Protein AF-A0A662AMY9-F1 (afdb_monomer_lite)

Structure (mmCIF, N/CA/C/O backbone):
data_AF-A0A662AMY9-F1
#
_entry.id   AF-A0A662AMY9-F1
#
loop_
_atom_site.group_PDB
_atom_site.id
_atom_site.type_symbol
_atom_site.label_atom_id
_atom_site.label_alt_id
_atom_site.label_comp_id
_atom_site.label_asym_id
_atom_site.label_entity_id
_atom_site.label_seq_id
_atom_site.pdbx_PDB_ins_code
_atom_site.Cartn_x
_atom_site.Cartn_y
_atom_site.Cartn_z
_atom_site.occupancy
_atom_site.B_iso_or_equiv
_atom_site.auth_seq_id
_atom_site.auth_comp_id
_atom_site.auth_asym_id
_atom_site.auth_atom_id
_atom_site.pdbx_PDB_model_num
ATOM 1 N N . MET A 1 1 ? 8.610 -16.654 -35.341 1.00 41.56 1 MET A N 1
ATOM 2 C CA . MET A 1 1 ? 7.633 -16.384 -34.261 1.00 41.56 1 MET A CA 1
ATOM 3 C C . MET A 1 1 ? 7.633 -14.889 -34.003 1.00 41.56 1 MET A C 1
ATOM 5 O O . MET A 1 1 ? 8.711 -14.319 -33.895 1.00 41.56 1 MET A O 1
ATOM 9 N N . GLU A 1 2 ? 6.467 -14.249 -33.989 1.00 43.56 2 GLU A N 1
ATOM 10 C CA . GLU A 1 2 ? 6.367 -12.788 -33.919 1.00 43.56 2 GLU A CA 1
ATOM 11 C C . GLU A 1 2 ? 6.331 -12.305 -32.463 1.00 43.56 2 GLU A C 1
ATOM 13 O O . GLU A 1 2 ? 5.458 -12.681 -31.680 1.00 43.56 2 GLU A O 1
ATOM 18 N N . ASN A 1 3 ? 7.316 -11.492 -32.079 1.00 48.91 3 ASN A N 1
ATOM 19 C CA . ASN A 1 3 ? 7.523 -11.105 -30.687 1.00 48.91 3 ASN A CA 1
ATOM 20 C C . ASN A 1 3 ? 6.598 -9.931 -30.314 1.00 48.91 3 ASN A C 1
ATOM 22 O O . ASN A 1 3 ? 6.981 -8.763 -30.413 1.00 48.91 3 ASN A O 1
ATOM 26 N N . ASN A 1 4 ? 5.364 -10.247 -29.904 1.00 53.75 4 ASN A N 1
ATOM 27 C CA . ASN A 1 4 ? 4.324 -9.283 -29.524 1.00 53.75 4 ASN A CA 1
ATOM 28 C C . ASN A 1 4 ? 4.696 -8.507 -28.241 1.00 53.75 4 ASN A C 1
ATOM 30 O O . ASN A 1 4 ? 4.204 -8.777 -27.141 1.00 53.75 4 ASN A O 1
ATOM 34 N N . LYS A 1 5 ? 5.577 -7.510 -28.390 1.00 60.28 5 LYS A N 1
ATOM 35 C CA . LYS A 1 5 ? 5.912 -6.517 -27.363 1.00 60.28 5 LYS A CA 1
ATOM 36 C C . LYS A 1 5 ? 4.701 -5.615 -27.105 1.00 60.28 5 LYS A C 1
ATOM 38 O O . LYS A 1 5 ? 4.614 -4.509 -27.643 1.00 60.28 5 LYS A O 1
ATOM 43 N N . ARG A 1 6 ? 3.780 -6.080 -26.253 1.00 67.06 6 ARG A N 1
ATOM 44 C CA . ARG A 1 6 ? 2.639 -5.300 -25.744 1.00 67.06 6 ARG A CA 1
ATOM 45 C C . ARG A 1 6 ? 3.138 -3.968 -25.169 1.00 67.06 6 ARG A C 1
ATOM 47 O O . ARG A 1 6 ? 3.720 -3.933 -24.087 1.00 67.06 6 ARG A O 1
ATOM 54 N N . LYS A 1 7 ? 2.915 -2.864 -25.889 1.00 73.56 7 LYS A N 1
ATOM 55 C CA . LYS A 1 7 ? 3.310 -1.517 -25.449 1.00 73.56 7 LYS A CA 1
ATOM 56 C C . LYS A 1 7 ? 2.465 -1.113 -24.237 1.00 73.56 7 LYS A C 1
ATOM 58 O O . LYS A 1 7 ? 1.282 -0.814 -24.376 1.00 73.56 7 LYS A O 1
ATOM 63 N N . ILE A 1 8 ? 3.071 -1.118 -23.051 1.00 80.25 8 ILE A N 1
ATOM 64 C CA . ILE A 1 8 ? 2.406 -0.754 -21.794 1.00 80.25 8 ILE A CA 1
ATOM 65 C C . ILE A 1 8 ? 1.995 0.723 -21.851 1.00 80.25 8 ILE A C 1
ATOM 67 O O . ILE A 1 8 ? 2.841 1.606 -21.988 1.00 80.25 8 ILE A O 1
ATOM 71 N N . ASN A 1 9 ? 0.697 1.014 -21.722 1.00 89.19 9 ASN A N 1
ATOM 72 C CA . ASN A 1 9 ? 0.215 2.393 -21.706 1.00 89.19 9 ASN A CA 1
ATOM 73 C C . ASN A 1 9 ? 0.464 3.040 -20.330 1.00 89.19 9 ASN A C 1
ATOM 75 O O . ASN A 1 9 ? -0.360 2.959 -19.418 1.00 89.19 9 ASN A O 1
ATOM 79 N N . ILE A 1 10 ? 1.611 3.711 -20.201 1.00 89.56 10 ILE A N 1
ATOM 80 C CA . ILE A 1 10 ? 2.056 4.390 -18.974 1.00 89.56 10 ILE A CA 1
ATOM 81 C C . ILE A 1 10 ? 1.030 5.435 -18.490 1.00 89.56 10 ILE A C 1
ATOM 83 O O . ILE A 1 10 ? 0.887 5.638 -17.286 1.00 89.56 10 ILE A O 1
ATOM 87 N N . GLN A 1 11 ? 0.275 6.082 -19.389 1.00 91.00 11 GLN A N 1
ATOM 88 C CA . GLN A 1 11 ? -0.735 7.072 -18.990 1.00 91.00 11 GLN A CA 1
ATOM 89 C C . GLN A 1 11 ? -1.920 6.433 -18.253 1.00 91.00 11 GLN A C 1
ATOM 91 O O . GLN A 1 11 ? -2.441 7.026 -17.310 1.00 91.00 11 GLN A O 1
ATOM 96 N N . VAL A 1 12 ? -2.321 5.216 -18.641 1.00 93.00 12 VAL A N 1
ATOM 97 C CA . VAL A 1 12 ? -3.383 4.463 -17.952 1.00 93.00 12 VAL A CA 1
ATOM 98 C C . VAL A 1 12 ? -2.923 4.077 -16.548 1.00 93.00 12 VAL A C 1
ATOM 100 O O . VAL A 1 12 ? -3.623 4.374 -15.584 1.00 93.00 12 VAL A O 1
ATOM 103 N N . TRP A 1 13 ? -1.711 3.533 -16.403 1.00 93.31 13 TRP A N 1
ATOM 104 C CA . TRP A 1 13 ? -1.152 3.200 -15.086 1.00 93.31 13 TRP A CA 1
ATOM 105 C C . TRP A 1 13 ? -0.972 4.425 -14.181 1.00 93.31 13 TRP A C 1
ATOM 107 O O . TRP A 1 13 ? -1.275 4.345 -12.993 1.00 93.31 13 TRP A O 1
ATOM 117 N N . LYS A 1 14 ? -0.582 5.587 -14.729 1.00 93.31 14 LYS A N 1
ATOM 118 C CA . LYS A 1 14 ? -0.554 6.856 -13.977 1.00 93.31 14 LYS A CA 1
ATOM 119 C C . LYS A 1 14 ? -1.940 7.268 -13.465 1.00 93.31 14 LYS A C 1
ATOM 121 O O . LYS A 1 14 ? -2.048 7.703 -12.322 1.00 93.31 14 LYS A O 1
ATOM 126 N N . LYS A 1 15 ? -2.997 7.113 -14.273 1.00 95.75 15 LYS A N 1
ATOM 127 C CA . LYS A 1 15 ? -4.381 7.382 -13.837 1.00 95.75 15 LYS A CA 1
ATOM 128 C C . LYS A 1 15 ? -4.845 6.391 -12.764 1.00 95.75 15 LYS A C 1
ATOM 130 O O . LYS A 1 15 ? -5.434 6.825 -11.781 1.00 95.75 15 LYS A O 1
ATOM 135 N N . ILE A 1 16 ? -4.529 5.100 -12.909 1.00 95.38 16 ILE A N 1
ATOM 136 C CA . ILE A 1 16 ? -4.826 4.065 -11.902 1.00 95.38 16 ILE A CA 1
ATOM 137 C C . ILE A 1 16 ? -4.149 4.402 -10.567 1.00 95.38 16 ILE A C 1
ATOM 139 O O . ILE A 1 16 ? -4.826 4.433 -9.544 1.00 95.38 16 ILE A O 1
ATOM 143 N N . ALA A 1 17 ? -2.852 4.730 -10.576 1.00 95.25 17 ALA A N 1
ATOM 144 C CA . ALA A 1 17 ? -2.113 5.113 -9.371 1.00 95.25 17 ALA A CA 1
ATOM 145 C C . ALA A 1 17 ? -2.706 6.357 -8.683 1.00 95.25 17 ALA A C 1
ATOM 147 O O . ALA A 1 17 ? -2.840 6.375 -7.462 1.00 95.25 17 ALA A O 1
ATOM 148 N N . LEU A 1 18 ? -3.105 7.376 -9.455 1.00 96.19 18 LEU A N 1
ATOM 149 C CA . LEU A 1 18 ? -3.715 8.600 -8.925 1.00 96.19 18 LEU A CA 1
ATOM 150 C C . LEU A 1 18 ? -5.082 8.323 -8.279 1.00 96.19 18 LEU A C 1
ATOM 152 O O . LEU A 1 18 ? -5.335 8.785 -7.168 1.00 96.19 18 LEU A O 1
ATOM 156 N N . VAL A 1 19 ? -5.946 7.544 -8.938 1.00 97.12 19 VAL A N 1
ATOM 157 C CA . VAL A 1 19 ? -7.276 7.191 -8.409 1.00 97.12 19 VAL A CA 1
ATOM 158 C C . VAL A 1 19 ? -7.160 6.293 -7.174 1.00 97.12 19 VAL A C 1
ATOM 160 O O . VAL A 1 19 ? -7.782 6.589 -6.157 1.00 97.12 19 VAL A O 1
ATOM 163 N N . ALA A 1 20 ? -6.330 5.246 -7.223 1.00 96.38 20 ALA A N 1
ATOM 164 C CA . ALA A 1 20 ? -6.117 4.340 -6.093 1.00 96.38 20 ALA A CA 1
ATOM 165 C C . ALA A 1 20 ? -5.470 5.051 -4.892 1.00 96.38 20 ALA A C 1
ATOM 167 O O . ALA A 1 20 ? -5.897 4.844 -3.756 1.00 96.38 20 ALA A O 1
ATOM 168 N N . GLY A 1 21 ? -4.495 5.935 -5.130 1.00 96.25 21 GLY A N 1
ATOM 169 C CA . GLY A 1 21 ? -3.866 6.747 -4.087 1.00 96.25 21 GLY A CA 1
ATOM 170 C C . GLY A 1 21 ? -4.844 7.728 -3.439 1.00 96.25 21 GLY A C 1
ATOM 171 O O . GLY A 1 21 ? -4.928 7.779 -2.216 1.00 96.25 21 GLY A O 1
ATOM 172 N N . SER A 1 22 ? -5.639 8.441 -4.246 1.00 97.25 22 SER A N 1
ATOM 173 C CA . SER A 1 22 ? -6.681 9.355 -3.755 1.00 97.25 22 SER A CA 1
ATOM 174 C C . SER A 1 22 ? -7.736 8.623 -2.917 1.00 97.25 22 SER A C 1
ATOM 176 O O . SER A 1 22 ? -8.019 9.025 -1.790 1.00 97.25 22 SER A O 1
ATOM 178 N N . PHE A 1 23 ? -8.247 7.487 -3.408 1.00 97.12 23 PHE A N 1
ATOM 179 C CA . PHE A 1 23 ? -9.182 6.640 -2.664 1.00 97.12 23 PHE A CA 1
ATOM 180 C C . PHE A 1 23 ? -8.589 6.161 -1.329 1.00 97.12 23 PHE A C 1
ATOM 182 O O . PHE A 1 23 ? -9.214 6.328 -0.283 1.00 97.12 23 PHE A O 1
ATOM 189 N N . SER A 1 24 ? -7.361 5.633 -1.343 1.00 96.88 24 SER A N 1
ATOM 190 C CA . SER A 1 24 ? -6.677 5.150 -0.131 1.00 96.88 24 SER A CA 1
ATOM 191 C C . SER A 1 24 ? -6.482 6.262 0.902 1.00 96.88 24 SER A C 1
ATOM 193 O O . SER A 1 24 ? -6.671 6.035 2.095 1.00 96.88 24 SER A O 1
ATOM 195 N N . LEU A 1 25 ? -6.148 7.475 0.448 1.00 96.88 25 LEU A N 1
ATOM 196 C CA . LEU A 1 25 ? -5.987 8.658 1.293 1.00 96.88 25 LEU A CA 1
ATOM 197 C C . LEU A 1 25 ? -7.322 9.087 1.920 1.00 96.88 25 LEU A C 1
ATOM 199 O O . LEU A 1 25 ? -7.365 9.353 3.119 1.00 96.88 25 LEU A O 1
ATOM 203 N N . ILE A 1 26 ? -8.417 9.090 1.151 1.00 97.25 26 ILE A N 1
ATOM 204 C CA . ILE A 1 26 ? -9.764 9.405 1.657 1.00 97.25 26 ILE A CA 1
ATOM 205 C C . ILE A 1 26 ? -10.204 8.386 2.718 1.00 97.25 26 ILE A C 1
ATOM 207 O O . ILE A 1 26 ? -10.639 8.786 3.797 1.00 97.25 26 ILE A O 1
ATOM 211 N N . ILE A 1 27 ? -10.045 7.081 2.463 1.00 96.00 27 ILE A N 1
ATOM 212 C CA . ILE A 1 27 ? -10.381 6.040 3.449 1.00 96.00 27 ILE A CA 1
ATOM 213 C C . ILE A 1 27 ? -9.499 6.167 4.703 1.00 96.00 27 ILE A C 1
ATOM 215 O O . ILE A 1 27 ? -10.013 6.075 5.816 1.00 96.00 27 ILE A O 1
ATOM 219 N N . CYS A 1 28 ? -8.203 6.454 4.551 1.00 95.44 28 CYS A N 1
ATOM 220 C CA . CYS A 1 28 ? -7.295 6.693 5.676 1.00 95.44 28 CYS A CA 1
ATOM 221 C C . CYS A 1 28 ? -7.750 7.883 6.545 1.00 95.44 28 CYS A C 1
ATOM 223 O O . CYS A 1 28 ? -7.870 7.745 7.763 1.00 95.44 28 CYS A O 1
ATOM 225 N N . LEU A 1 29 ? -8.101 9.022 5.931 1.00 95.94 29 LEU A N 1
ATOM 226 C CA . LEU A 1 29 ? -8.648 10.182 6.646 1.00 95.94 29 LEU A CA 1
ATOM 227 C C . LEU A 1 29 ? -9.962 9.859 7.373 1.00 95.94 29 LEU A C 1
ATOM 229 O O . LEU A 1 29 ? -10.149 10.309 8.502 1.00 95.94 29 LEU A O 1
ATOM 233 N N . LEU A 1 30 ? -10.849 9.059 6.772 1.00 94.00 30 LEU A N 1
ATOM 234 C CA . LEU A 1 30 ? -12.102 8.633 7.409 1.00 94.00 30 LEU A CA 1
ATOM 235 C C . LEU A 1 30 ? -11.863 7.716 8.620 1.00 94.00 30 LEU A C 1
ATOM 237 O O . LEU A 1 30 ? -12.540 7.873 9.635 1.00 94.00 30 LEU A O 1
ATOM 241 N N . ILE A 1 31 ? -10.882 6.807 8.561 1.00 93.44 31 ILE A N 1
ATOM 242 C CA . ILE A 1 31 ? -10.493 5.964 9.708 1.00 93.44 31 ILE A CA 1
ATOM 243 C C . ILE A 1 31 ? -9.910 6.827 10.835 1.00 93.44 31 ILE A C 1
ATOM 245 O O . ILE A 1 31 ? -10.291 6.658 11.992 1.00 93.44 31 ILE A O 1
ATOM 249 N N . ILE A 1 32 ? -9.033 7.782 10.507 1.00 92.56 32 ILE A N 1
ATOM 250 C CA . ILE A 1 32 ? -8.439 8.709 11.484 1.00 92.56 32 ILE A CA 1
ATOM 251 C C . ILE A 1 32 ? -9.525 9.582 12.134 1.00 92.56 32 ILE A C 1
ATOM 253 O O . ILE A 1 32 ? -9.536 9.736 13.355 1.00 92.56 32 ILE A O 1
ATOM 257 N N . ALA A 1 33 ? -10.474 10.103 11.351 1.00 91.56 33 ALA A N 1
ATOM 258 C CA . ALA A 1 33 ? -11.604 10.873 11.867 1.00 91.56 33 ALA A CA 1
ATOM 259 C C . ALA A 1 33 ? -12.502 10.035 12.797 1.00 91.56 33 ALA A C 1
ATOM 261 O O . ALA A 1 33 ? -12.853 10.503 13.878 1.00 91.56 33 ALA A O 1
ATOM 262 N N . ASN A 1 34 ? -12.806 8.784 12.425 1.00 89.75 34 ASN A N 1
ATOM 263 C CA . ASN A 1 34 ? -13.572 7.840 13.248 1.00 89.75 34 ASN A CA 1
ATOM 264 C C . ASN A 1 34 ? -12.842 7.522 14.567 1.00 89.75 34 ASN A C 1
ATOM 266 O O . ASN A 1 34 ? -13.444 7.606 15.631 1.00 89.75 34 ASN A O 1
ATOM 270 N N . TYR A 1 35 ? -11.528 7.274 14.534 1.00 87.00 35 TYR A N 1
ATOM 271 C CA . TYR A 1 35 ? -10.721 7.069 15.745 1.00 87.00 35 TYR A CA 1
ATOM 272 C C . TYR A 1 35 ? -10.714 8.302 16.669 1.00 87.00 35 TYR A C 1
ATOM 274 O O . TYR A 1 35 ? -10.901 8.172 17.879 1.00 87.00 35 TYR A O 1
ATOM 282 N N . ILE A 1 36 ? -10.556 9.509 16.111 1.00 87.31 36 ILE A N 1
ATOM 283 C CA . ILE A 1 36 ? -10.617 10.768 16.876 1.00 87.31 36 ILE A CA 1
ATOM 284 C C . ILE A 1 36 ? -12.017 10.992 17.464 1.00 87.31 36 ILE A C 1
ATOM 286 O O . ILE A 1 36 ? -12.127 11.497 18.581 1.00 87.31 36 ILE A O 1
ATOM 290 N N . GLN A 1 37 ? -13.077 10.616 16.744 1.00 84.62 37 GLN A N 1
ATOM 291 C CA . GLN A 1 37 ? -14.451 10.674 17.237 1.00 84.62 37 GLN A CA 1
ATOM 292 C C . GLN A 1 37 ? -14.664 9.675 18.380 1.00 84.62 37 GLN A C 1
ATOM 294 O O . GLN A 1 37 ? -15.043 10.089 19.470 1.00 84.62 37 GLN A O 1
ATOM 299 N N . LEU A 1 38 ? -14.325 8.398 18.184 1.00 79.19 38 LEU A N 1
ATOM 300 C CA . LEU A 1 38 ? -14.445 7.329 19.183 1.00 79.19 38 LEU A CA 1
ATOM 301 C C . LEU A 1 38 ? -13.685 7.644 20.486 1.00 79.19 38 LEU A C 1
ATOM 303 O O . LEU A 1 38 ? -14.179 7.349 21.568 1.00 79.19 38 LEU A O 1
ATOM 307 N N . LYS A 1 39 ? -12.518 8.297 20.396 1.00 77.88 39 LYS A N 1
ATOM 308 C CA . LYS A 1 39 ? -11.713 8.728 21.558 1.00 77.88 39 LYS A CA 1
ATOM 309 C C . LYS A 1 39 ? -12.208 10.029 22.224 1.00 77.88 39 LYS A C 1
ATOM 311 O O . LYS A 1 39 ? -11.627 10.461 23.216 1.00 77.88 39 LYS A O 1
ATOM 316 N N . ARG A 1 40 ? -13.243 10.686 21.685 1.00 77.94 40 ARG A N 1
ATOM 317 C CA . ARG A 1 40 ? -13.822 11.944 22.211 1.00 77.94 40 ARG A CA 1
ATOM 318 C C . ARG A 1 40 ? -15.272 11.798 22.657 1.00 77.94 40 ARG A C 1
ATOM 320 O O . ARG A 1 40 ? -15.633 12.303 23.714 1.00 77.94 40 ARG A O 1
ATOM 327 N N . THR A 1 41 ? -16.098 11.140 21.853 1.00 67.25 41 THR A N 1
ATOM 328 C CA . THR A 1 41 ? -17.456 10.732 22.214 1.00 67.25 41 THR A CA 1
ATOM 329 C C . THR A 1 41 ? -17.395 9.286 22.676 1.00 67.25 41 THR A C 1
ATOM 331 O O . THR A 1 41 ? -17.601 8.375 21.873 1.00 67.25 41 THR A O 1
ATOM 334 N N . ASP A 1 42 ? -17.056 9.097 23.951 1.00 65.38 42 ASP A N 1
ATOM 335 C CA . ASP A 1 42 ? -17.016 7.780 24.584 1.00 65.38 42 ASP A CA 1
ATOM 336 C C . ASP A 1 42 ? -18.393 7.100 24.419 1.00 65.38 42 ASP A C 1
ATOM 338 O O . ASP A 1 42 ? -19.396 7.648 24.896 1.00 65.38 42 ASP A O 1
ATOM 342 N N . PRO A 1 43 ? -18.497 5.971 23.685 1.00 64.31 43 PRO A N 1
ATOM 343 C CA . PRO A 1 43 ? -19.785 5.347 23.387 1.00 64.31 43 PRO A CA 1
ATOM 344 C C . PRO A 1 43 ? -20.450 4.791 24.649 1.00 64.31 43 PRO A C 1
ATOM 346 O O . PRO A 1 43 ? -21.674 4.678 24.693 1.00 64.31 43 PRO A O 1
ATOM 349 N N . VAL A 1 44 ? -19.660 4.499 25.686 1.00 61.53 44 VAL A N 1
ATOM 350 C CA . VAL A 1 44 ? -20.144 4.296 27.049 1.00 61.53 44 VAL A CA 1
ATOM 351 C C . VAL A 1 44 ? -19.942 5.622 27.775 1.00 61.53 44 VAL A C 1
ATOM 353 O O . VAL A 1 44 ? -18.930 5.843 28.429 1.00 61.53 44 VAL A O 1
ATOM 356 N N . ASN A 1 45 ? -20.899 6.544 27.661 1.00 63.94 45 ASN A N 1
ATOM 357 C CA . ASN A 1 45 ? -20.821 7.816 28.380 1.00 63.94 45 ASN A CA 1
ATOM 358 C C . ASN A 1 45 ? -21.111 7.574 29.874 1.00 63.94 45 ASN A C 1
ATOM 360 O O . ASN A 1 45 ? -22.234 7.751 30.351 1.00 63.94 45 ASN A O 1
ATOM 364 N N . ILE A 1 46 ? -20.090 7.105 30.603 1.00 65.00 46 ILE A N 1
ATOM 365 C CA . ILE A 1 46 ? -20.179 6.564 31.972 1.00 65.00 46 ILE A CA 1
ATOM 366 C C . ILE A 1 46 ? -20.960 7.502 32.898 1.00 65.00 46 ILE A C 1
ATOM 368 O O . ILE A 1 46 ? -21.779 7.048 33.689 1.00 65.00 46 ILE A O 1
ATOM 372 N N . LYS A 1 47 ? -20.789 8.823 32.759 1.00 72.94 47 LYS A N 1
ATOM 373 C CA . LYS A 1 47 ? -21.497 9.808 33.588 1.00 72.94 47 LYS A CA 1
ATOM 374 C C . LYS A 1 47 ? -23.016 9.773 33.405 1.00 72.94 47 LYS A C 1
ATOM 376 O O . LYS A 1 47 ? -23.727 9.879 34.397 1.00 72.94 47 LYS A O 1
ATOM 381 N N . THR A 1 48 ? -23.530 9.613 32.183 1.00 75.25 48 THR A N 1
ATOM 382 C CA . THR A 1 48 ? -24.987 9.548 31.968 1.00 75.25 48 THR A CA 1
ATOM 383 C C . THR A 1 48 ? -25.559 8.206 32.405 1.00 75.25 48 THR A C 1
ATOM 385 O O . THR A 1 48 ? -26.630 8.182 32.997 1.00 75.25 48 THR A O 1
ATOM 388 N N . ILE A 1 49 ? -24.838 7.103 32.177 1.00 77.50 49 ILE A N 1
ATOM 389 C CA . ILE A 1 49 ? -25.277 5.768 32.612 1.00 77.50 49 ILE A CA 1
ATOM 390 C C . ILE A 1 49 ? -25.296 5.688 34.145 1.00 77.50 49 ILE A C 1
ATOM 392 O O . ILE A 1 49 ? -26.314 5.299 34.711 1.00 77.50 49 ILE A O 1
ATOM 396 N N . ASN A 1 50 ? -24.240 6.146 34.824 1.00 80.00 50 ASN A N 1
ATOM 397 C CA . ASN A 1 50 ? -24.179 6.156 36.287 1.00 80.00 50 ASN A CA 1
ATOM 398 C C . ASN A 1 50 ? -25.304 7.006 36.901 1.00 80.00 50 ASN A C 1
ATOM 400 O O . ASN A 1 50 ? -25.958 6.543 37.826 1.00 80.00 50 ASN A O 1
ATOM 404 N N . LEU A 1 51 ? -25.596 8.193 36.352 1.00 83.06 51 LEU A N 1
ATOM 405 C CA . LEU A 1 51 ? -26.700 9.043 36.829 1.00 83.06 51 LEU A CA 1
ATOM 406 C C . LEU A 1 51 ? -28.095 8.426 36.616 1.00 83.06 51 LEU A C 1
ATOM 408 O O . LEU A 1 51 ? -29.024 8.767 37.345 1.00 83.06 51 LEU A O 1
ATOM 412 N N . LEU A 1 52 ? -28.271 7.544 35.627 1.00 80.81 52 LEU A N 1
ATOM 413 C CA . LEU A 1 52 ? -29.525 6.808 35.426 1.00 80.81 52 LEU A CA 1
ATOM 414 C C . LEU A 1 52 ? -29.613 5.599 36.369 1.00 80.81 52 LEU A C 1
ATOM 416 O O . LEU A 1 52 ? -30.656 5.376 36.976 1.00 80.81 52 LEU A O 1
ATOM 420 N N . VAL A 1 53 ? -28.510 4.872 36.568 1.00 84.38 53 VAL A N 1
ATOM 421 C CA . VAL A 1 53 ? -28.415 3.765 37.537 1.00 84.38 53 VAL A CA 1
ATOM 422 C C . VAL A 1 53 ? -28.607 4.258 38.979 1.00 84.38 53 VAL A C 1
ATOM 424 O O . VAL A 1 53 ? -29.291 3.602 39.758 1.00 84.38 53 VAL A O 1
ATOM 427 N N . GLU A 1 54 ? -28.086 5.436 39.326 1.00 85.38 54 GLU A N 1
ATOM 428 C CA . GLU A 1 54 ? -28.265 6.063 40.644 1.00 85.38 54 GLU A CA 1
ATOM 429 C C . GLU A 1 54 ? -29.693 6.596 40.863 1.00 85.38 54 GLU A C 1
ATOM 431 O O . GLU A 1 54 ? -30.203 6.577 41.980 1.00 85.38 54 GLU A O 1
ATOM 436 N N . LYS A 1 55 ? -30.400 6.997 39.798 1.00 84.62 55 LYS A N 1
ATOM 437 C CA . LYS A 1 55 ? -31.848 7.257 39.876 1.00 84.62 55 LYS A CA 1
ATOM 438 C C . LYS A 1 55 ? -32.659 5.968 40.041 1.00 84.62 55 LYS A C 1
ATOM 440 O O . LYS A 1 55 ? -33.651 5.974 40.767 1.00 84.62 55 LYS A O 1
ATOM 445 N N . LEU A 1 56 ? -32.230 4.871 39.411 1.00 84.62 56 LEU A N 1
ATOM 446 C CA . LEU A 1 56 ? -32.904 3.572 39.495 1.00 84.62 56 LEU A CA 1
ATOM 447 C C . LEU A 1 56 ? -32.723 2.924 40.876 1.00 84.62 56 LEU A C 1
ATOM 449 O O . LEU A 1 56 ? -33.656 2.310 41.383 1.00 84.62 56 LEU A O 1
ATOM 453 N N . SER A 1 57 ? -31.569 3.104 41.528 1.00 83.88 57 SER A N 1
ATOM 454 C CA . SER A 1 57 ? -31.381 2.661 42.918 1.00 83.88 57 SER A CA 1
ATOM 455 C C . SER A 1 57 ? -32.223 3.464 43.918 1.00 83.88 57 SER A C 1
ATOM 457 O O . SER A 1 57 ? -32.594 2.928 44.960 1.00 83.88 57 SER A O 1
ATOM 459 N N . GLN A 1 58 ? -32.574 4.714 43.591 1.00 88.00 58 GLN A N 1
ATOM 460 C CA . GLN A 1 58 ? -33.510 5.531 44.370 1.00 88.00 58 GLN A CA 1
ATOM 461 C C . GLN A 1 58 ? -34.986 5.174 44.105 1.00 88.00 58 GLN A C 1
ATOM 463 O O . GLN A 1 58 ? -35.797 5.292 45.020 1.00 88.00 58 GLN A O 1
ATOM 468 N N . ASN A 1 59 ? -35.345 4.719 42.895 1.00 84.06 59 ASN A N 1
ATOM 469 C CA . ASN A 1 59 ? -36.719 4.346 42.518 1.00 84.06 59 ASN A CA 1
ATOM 470 C C . ASN A 1 59 ? -36.771 3.004 41.743 1.00 84.06 59 ASN A C 1
ATOM 472 O O . ASN A 1 59 ? -36.893 3.010 40.517 1.00 84.06 59 ASN A O 1
ATOM 476 N N . PRO A 1 60 ? -36.722 1.840 42.425 1.00 79.94 60 PRO A N 1
ATOM 477 C CA . PRO A 1 60 ? -36.611 0.531 41.760 1.00 79.94 60 PRO A CA 1
ATOM 478 C C . PRO A 1 60 ? -37.835 0.083 40.939 1.00 79.94 60 PRO A C 1
ATOM 480 O O . PRO A 1 60 ? -37.704 -0.781 40.074 1.00 79.94 60 PRO A O 1
ATOM 483 N N . GLU A 1 61 ? -39.015 0.654 41.201 1.00 87.69 61 GLU A N 1
ATOM 484 C CA . GLU A 1 61 ? -40.272 0.379 40.475 1.00 87.69 61 GLU A CA 1
ATOM 485 C C . GLU A 1 61 ? -40.365 1.115 39.118 1.00 87.69 61 GLU A C 1
ATOM 487 O O . GLU A 1 61 ? -41.288 0.864 38.335 1.00 87.69 61 GLU A O 1
ATOM 492 N N . ASP A 1 62 ? -39.432 2.027 38.814 1.00 86.12 62 ASP A N 1
ATOM 493 C CA . ASP A 1 62 ? -39.463 2.818 37.581 1.00 86.12 62 ASP A CA 1
ATOM 494 C C . ASP A 1 62 ? -39.151 1.949 36.349 1.00 86.12 62 ASP A C 1
ATOM 496 O O . ASP A 1 62 ? -38.017 1.545 36.073 1.00 86.12 62 ASP A O 1
ATOM 500 N N . ASN A 1 63 ? -40.205 1.648 35.593 1.00 85.75 63 ASN A N 1
ATOM 501 C CA . ASN A 1 63 ? -40.122 0.847 34.381 1.00 85.75 63 ASN A CA 1
ATOM 502 C C . ASN A 1 63 ? -39.662 1.650 33.156 1.00 85.75 63 ASN A C 1
ATOM 504 O O . ASN A 1 63 ? -39.114 1.049 32.235 1.00 85.75 63 ASN A O 1
ATOM 508 N N . GLU A 1 64 ? -39.844 2.972 33.140 1.00 88.06 64 GLU A N 1
ATOM 509 C CA . GLU A 1 64 ? -39.444 3.839 32.025 1.00 88.06 64 GLU A CA 1
ATOM 510 C C . GLU A 1 64 ? -37.921 4.022 32.039 1.00 88.06 64 GLU A C 1
ATOM 512 O O . GLU A 1 64 ? -37.233 3.675 31.075 1.00 88.06 64 GLU A O 1
ATOM 517 N N . LEU A 1 65 ? -37.375 4.391 33.201 1.00 86.56 65 LEU A N 1
ATOM 518 C CA . LEU A 1 65 ? -35.936 4.523 33.446 1.00 86.56 65 LEU A CA 1
ATOM 519 C C . LEU A 1 65 ? -35.161 3.219 33.162 1.00 86.56 65 LEU A C 1
ATOM 521 O O . LEU A 1 65 ? -34.017 3.239 32.698 1.00 86.56 65 LEU A O 1
ATOM 525 N N . ARG A 1 66 ? -35.794 2.068 33.415 1.00 86.94 66 ARG A N 1
ATOM 526 C CA . ARG A 1 66 ? -35.230 0.731 33.180 1.00 86.94 66 ARG A CA 1
ATOM 527 C C . ARG A 1 66 ? -35.159 0.356 31.694 1.00 86.94 66 ARG A C 1
ATOM 529 O O . ARG A 1 66 ? -34.216 -0.337 31.299 1.00 86.94 66 ARG A O 1
ATOM 536 N N . GLU A 1 67 ? -36.105 0.808 30.869 1.00 90.06 67 GLU A N 1
ATOM 537 C CA . GLU A 1 67 ? -36.019 0.649 29.410 1.00 90.06 67 GLU A CA 1
ATOM 538 C C . GLU A 1 67 ? -35.039 1.651 28.783 1.00 90.06 67 GLU A C 1
ATOM 540 O O . GLU A 1 67 ? -34.281 1.260 27.895 1.00 90.06 67 GLU A O 1
ATOM 545 N N . ASP A 1 68 ? -34.947 2.883 29.296 1.00 88.12 68 ASP A N 1
ATOM 546 C CA . ASP A 1 68 ? -33.946 3.877 28.872 1.00 88.12 68 ASP A CA 1
ATOM 547 C C . ASP A 1 68 ? -32.507 3.356 29.045 1.00 88.12 68 ASP A C 1
ATOM 549 O O . ASP A 1 68 ? -31.692 3.409 28.118 1.00 88.12 68 ASP A O 1
ATOM 553 N N . ILE A 1 69 ? -32.196 2.762 30.204 1.00 86.94 69 ILE A N 1
ATOM 554 C CA . ILE A 1 69 ? -30.887 2.137 30.464 1.00 86.94 69 ILE A CA 1
ATOM 555 C C . ILE A 1 69 ? -30.613 0.989 29.473 1.00 86.94 69 ILE A C 1
ATOM 557 O O . ILE A 1 69 ? -29.499 0.874 28.952 1.00 86.94 69 ILE A O 1
ATOM 561 N N . ARG A 1 70 ? -31.622 0.166 29.152 1.00 89.00 70 ARG A N 1
ATOM 562 C CA . ARG A 1 70 ? -31.491 -0.915 28.156 1.00 89.00 70 ARG A CA 1
ATOM 563 C C . ARG A 1 70 ? -31.294 -0.369 26.739 1.00 89.00 70 ARG A C 1
ATOM 565 O O . ARG A 1 70 ? -30.482 -0.910 25.987 1.00 89.00 70 ARG A O 1
ATOM 572 N N . ALA A 1 71 ? -32.006 0.690 26.366 1.00 90.75 71 ALA A N 1
ATOM 573 C CA . ALA A 1 71 ? -31.857 1.345 25.072 1.00 90.75 71 ALA A CA 1
ATOM 574 C C . ALA A 1 71 ? -30.444 1.926 24.904 1.00 90.75 71 ALA A C 1
ATOM 576 O O . ALA A 1 71 ? -29.834 1.755 23.846 1.00 90.75 71 ALA A O 1
ATOM 577 N N . LEU A 1 72 ? -29.890 2.533 25.959 1.00 86.69 72 LEU A N 1
ATOM 578 C CA . LEU A 1 72 ? -28.532 3.078 25.964 1.00 86.69 72 LEU A CA 1
ATOM 579 C C . LEU A 1 72 ? -27.447 1.994 25.856 1.00 86.69 72 LEU A C 1
ATOM 581 O O . LEU A 1 72 ? -26.549 2.160 25.031 1.00 86.69 72 LEU A O 1
ATOM 585 N N . ASP A 1 73 ? -27.540 0.866 26.578 1.00 87.19 73 ASP A N 1
ATOM 586 C CA . ASP A 1 73 ? -26.618 -0.273 26.373 1.00 87.19 73 ASP A CA 1
ATOM 587 C C . ASP A 1 73 ? -26.684 -0.793 24.929 1.00 87.19 73 ASP A C 1
ATOM 589 O O . ASP A 1 73 ? -25.653 -0.953 24.272 1.00 87.19 73 ASP A O 1
ATOM 593 N N . LEU A 1 74 ? -27.892 -0.993 24.390 1.00 89.62 74 LEU A N 1
ATOM 594 C CA . LEU A 1 74 ? -28.068 -1.473 23.019 1.00 89.62 74 LEU A CA 1
ATOM 595 C C . LEU A 1 74 ? -27.499 -0.497 21.978 1.00 89.62 74 LEU A C 1
ATOM 597 O O . LEU A 1 74 ? -26.977 -0.949 20.956 1.00 89.62 74 LEU A O 1
ATOM 601 N N . LEU A 1 75 ? -27.575 0.816 22.210 1.00 87.75 75 LEU A N 1
ATOM 602 C CA . LEU A 1 75 ? -26.968 1.830 21.343 1.00 87.75 75 LEU A CA 1
ATOM 603 C C . LEU A 1 75 ? -25.440 1.858 21.475 1.00 87.75 75 LEU A C 1
ATOM 605 O O . LEU A 1 75 ? -24.757 1.793 20.451 1.00 87.75 75 LEU A O 1
ATOM 609 N N . ALA A 1 76 ? -24.899 1.875 22.696 1.00 84.88 76 ALA A N 1
ATOM 610 C CA . ALA A 1 76 ? -23.457 1.846 22.958 1.00 84.88 76 ALA A CA 1
ATOM 611 C C . ALA A 1 76 ? -22.796 0.600 22.343 1.00 84.88 76 ALA A C 1
ATOM 613 O O . ALA A 1 76 ? -21.789 0.691 21.635 1.00 84.88 76 ALA A O 1
ATOM 614 N N . ARG A 1 77 ? -23.424 -0.566 22.525 1.00 86.56 77 ARG A N 1
ATOM 615 C CA . ARG A 1 77 ? -22.984 -1.859 21.985 1.00 86.56 77 ARG A CA 1
ATOM 616 C C . ARG A 1 77 ? -23.023 -1.896 20.456 1.00 86.56 77 ARG A C 1
ATOM 618 O O . ARG A 1 77 ? -22.068 -2.360 19.831 1.00 86.56 77 ARG A O 1
ATOM 625 N N . LYS A 1 78 ? -24.086 -1.366 19.835 1.00 89.19 78 LYS A N 1
ATOM 626 C CA . LYS A 1 78 ? -24.174 -1.215 18.369 1.00 89.19 78 LYS A CA 1
ATOM 627 C C . LYS A 1 78 ? -23.102 -0.265 17.834 1.00 89.19 78 LYS A C 1
ATOM 629 O O . LYS A 1 78 ? -22.469 -0.598 16.833 1.00 89.19 78 LYS A O 1
ATOM 634 N N . ALA A 1 79 ? -22.875 0.874 18.490 1.00 86.19 79 ALA A N 1
ATOM 635 C CA . ALA A 1 79 ? -21.844 1.836 18.104 1.00 86.19 79 ALA A CA 1
ATOM 636 C C . ALA A 1 79 ? -20.445 1.203 18.156 1.00 86.19 79 ALA A C 1
ATOM 638 O O . ALA A 1 79 ? -19.740 1.212 17.148 1.00 86.19 79 ALA A O 1
ATOM 639 N N . TYR A 1 80 ? -20.094 0.556 19.274 1.00 83.62 80 TYR A N 1
ATOM 640 C CA . TYR A 1 80 ? -18.818 -0.143 19.445 1.00 83.62 80 TYR A CA 1
ATOM 641 C C . TYR A 1 80 ? -18.565 -1.175 18.335 1.00 83.62 80 TYR A C 1
ATOM 643 O O . TYR A 1 80 ? -17.560 -1.081 17.627 1.00 83.62 80 TYR A O 1
ATOM 651 N N . PHE A 1 81 ? -19.483 -2.127 18.120 1.00 85.56 81 PHE A N 1
ATOM 652 C CA . PHE A 1 81 ? -19.288 -3.160 17.095 1.00 85.56 81 PHE A CA 1
ATOM 653 C C . PHE A 1 81 ? -19.273 -2.593 15.667 1.00 85.56 81 PHE A C 1
ATOM 655 O O . PHE A 1 81 ? -18.518 -3.087 14.826 1.00 85.56 81 PHE A O 1
ATOM 662 N N . THR A 1 82 ? -20.038 -1.529 15.398 1.00 87.00 82 THR A N 1
ATOM 663 C CA . THR A 1 82 ? -20.017 -0.840 14.098 1.00 87.00 82 THR A CA 1
ATOM 664 C C . THR A 1 82 ? -18.659 -0.187 13.843 1.00 87.00 82 THR A C 1
ATOM 666 O O . THR A 1 82 ? -18.065 -0.432 12.792 1.00 87.00 82 THR A O 1
ATOM 669 N N . SER A 1 83 ? -18.119 0.570 14.805 1.00 85.94 83 SER A N 1
ATOM 670 C CA . SER A 1 83 ? -16.790 1.185 14.684 1.00 85.94 83 SER A CA 1
ATOM 671 C C . SER A 1 83 ? -15.679 0.138 14.560 1.00 85.94 83 SER A C 1
ATOM 673 O O . SER A 1 83 ? -14.827 0.271 13.685 1.00 85.94 83 SER A O 1
ATOM 675 N N . GLN A 1 84 ? -15.711 -0.948 15.343 1.00 84.81 84 GLN A N 1
ATOM 676 C CA . GLN A 1 84 ? -14.739 -2.048 15.225 1.00 84.81 84 GLN A CA 1
ATOM 677 C C . GLN A 1 84 ? -14.753 -2.689 13.825 1.00 84.81 84 GLN A C 1
ATOM 679 O O . GLN A 1 84 ? -13.702 -2.892 13.209 1.00 84.81 84 GLN A O 1
ATOM 684 N N . TRP A 1 85 ? -15.943 -2.963 13.277 1.00 87.81 85 TRP A N 1
ATOM 685 C CA . TRP A 1 85 ? -16.079 -3.510 11.926 1.00 87.81 85 TRP A CA 1
ATOM 686 C C . TRP A 1 85 ? -15.616 -2.523 10.842 1.00 87.81 85 TRP A C 1
ATOM 688 O O . TRP A 1 85 ? -14.929 -2.930 9.899 1.00 87.81 85 TRP A O 1
ATOM 698 N N . GLN A 1 86 ? -15.934 -1.232 10.988 1.00 89.69 86 GLN A N 1
ATOM 699 C CA . GLN A 1 86 ? -15.499 -0.170 10.074 1.00 89.69 86 GLN A CA 1
ATOM 700 C C . GLN A 1 86 ? -13.976 0.001 10.070 1.00 89.69 86 GLN A C 1
ATOM 702 O O . GLN A 1 86 ? -13.383 0.042 8.994 1.00 89.69 86 GLN A O 1
ATOM 707 N N . ILE A 1 87 ? -13.334 0.049 11.243 1.00 89.94 87 ILE A N 1
ATOM 708 C CA . ILE A 1 87 ? -11.875 0.192 11.378 1.00 89.94 87 ILE A CA 1
ATOM 709 C C . ILE A 1 87 ? -11.163 -0.989 10.706 1.00 89.94 87 ILE A C 1
A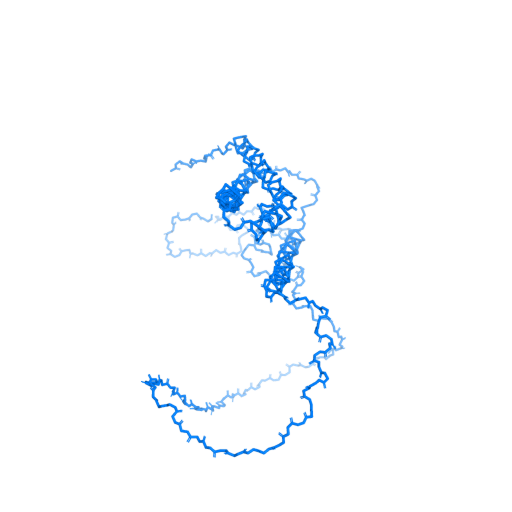TOM 711 O O . ILE A 1 87 ? -10.285 -0.779 9.867 1.00 89.94 87 ILE A O 1
ATOM 715 N N . ARG A 1 88 ? -11.586 -2.230 10.993 1.00 90.19 88 ARG A N 1
ATOM 716 C CA . ARG A 1 88 ? -10.990 -3.433 10.387 1.00 90.19 88 ARG A CA 1
ATOM 717 C C . ARG A 1 88 ? -11.171 -3.469 8.865 1.00 90.19 88 ARG A C 1
ATOM 719 O O . ARG A 1 88 ? -10.216 -3.723 8.136 1.00 90.19 88 ARG A O 1
ATOM 726 N N . THR A 1 89 ? -12.381 -3.193 8.379 1.00 93.62 89 THR A N 1
ATOM 727 C CA . THR A 1 89 ? -12.700 -3.237 6.939 1.00 93.62 89 THR A CA 1
ATOM 728 C C . THR A 1 89 ? -12.002 -2.113 6.169 1.00 93.62 89 THR A C 1
ATOM 730 O O . THR A 1 89 ? -11.433 -2.353 5.103 1.00 93.62 89 THR A O 1
ATOM 733 N N . GLY A 1 90 ? -11.968 -0.902 6.733 1.00 94.19 90 GLY A N 1
ATOM 734 C CA . GLY A 1 90 ? -11.232 0.233 6.180 1.00 94.19 90 GLY A CA 1
ATOM 735 C C . GLY A 1 90 ? -9.723 -0.017 6.131 1.00 94.19 90 GLY A C 1
ATOM 736 O O . GLY A 1 90 ? -9.095 0.277 5.115 1.00 94.19 90 GLY A O 1
ATOM 737 N N . GLY A 1 91 ? -9.147 -0.627 7.173 1.00 94.06 91 GLY A N 1
ATOM 738 C CA . GLY A 1 91 ? -7.735 -1.021 7.198 1.00 94.06 91 GLY A CA 1
ATOM 739 C C . GLY A 1 91 ? -7.356 -1.934 6.027 1.00 94.06 91 GLY A C 1
ATOM 740 O O . GLY A 1 91 ? -6.377 -1.664 5.328 1.00 94.06 91 GLY A O 1
ATOM 741 N N . TYR A 1 92 ? -8.173 -2.953 5.733 1.00 95.75 92 TYR A N 1
ATOM 742 C CA . TYR A 1 92 ? -7.968 -3.801 4.553 1.00 95.75 92 TYR A CA 1
ATOM 743 C C . TYR A 1 92 ? -8.117 -3.032 3.229 1.00 95.75 92 TYR A C 1
ATOM 745 O O . TYR A 1 92 ? -7.332 -3.264 2.310 1.00 95.75 92 TYR A O 1
ATOM 753 N N . MET A 1 93 ? -9.059 -2.084 3.120 1.00 95.31 93 MET A N 1
ATOM 754 C CA . MET A 1 93 ? -9.186 -1.240 1.921 1.00 95.31 93 MET A CA 1
ATOM 755 C C . MET A 1 93 ? -7.953 -0.357 1.682 1.00 95.31 93 MET A C 1
ATOM 757 O O . MET A 1 93 ? -7.505 -0.252 0.540 1.00 95.31 93 MET A O 1
ATOM 761 N N . VAL A 1 94 ? -7.370 0.233 2.733 1.00 96.75 94 VAL A N 1
ATOM 762 C CA . VAL A 1 94 ? -6.125 1.019 2.624 1.00 96.75 94 VAL A CA 1
ATOM 763 C C . VAL A 1 94 ? -4.949 0.129 2.210 1.00 96.75 94 VAL A C 1
ATOM 765 O O . VAL A 1 94 ? -4.177 0.522 1.339 1.00 96.75 94 VAL A O 1
ATOM 768 N N . LEU A 1 95 ? -4.837 -1.084 2.763 1.00 95.94 95 LEU A N 1
ATOM 769 C CA . LEU A 1 95 ? -3.783 -2.044 2.406 1.00 95.94 95 LEU A CA 1
ATOM 770 C C . LEU A 1 95 ? -3.874 -2.447 0.920 1.00 95.94 95 LEU A C 1
ATOM 772 O O . LEU A 1 95 ? -2.891 -2.350 0.185 1.00 95.94 95 LEU A O 1
ATOM 776 N N . ILE A 1 96 ? -5.067 -2.829 0.450 1.00 97.25 96 ILE A N 1
ATOM 777 C CA . ILE A 1 96 ? -5.309 -3.208 -0.953 1.00 97.25 96 ILE A CA 1
ATOM 778 C C . ILE A 1 96 ? -5.055 -2.020 -1.894 1.00 97.25 96 ILE A C 1
ATOM 780 O O . ILE A 1 96 ? -4.393 -2.175 -2.922 1.00 97.25 96 ILE A O 1
ATOM 784 N N . GLY A 1 97 ? -5.528 -0.823 -1.538 1.00 96.50 97 GLY A N 1
ATOM 785 C CA . GLY A 1 97 ? -5.298 0.393 -2.317 1.00 96.50 97 GLY A CA 1
ATOM 786 C C . GLY A 1 97 ? -3.814 0.763 -2.423 1.00 96.50 97 GLY A C 1
ATOM 787 O O . GLY A 1 97 ? -3.329 1.055 -3.519 1.00 96.50 97 GLY A O 1
ATOM 788 N N . LEU A 1 98 ? -3.061 0.649 -1.323 1.00 96.81 98 LEU A N 1
ATOM 789 C CA . LEU A 1 98 ? -1.610 0.844 -1.300 1.00 96.81 98 LEU A CA 1
ATOM 790 C C . LEU A 1 98 ? -0.877 -0.194 -2.165 1.00 96.81 98 LEU A C 1
ATOM 792 O O . LEU A 1 98 ? 0.012 0.175 -2.933 1.00 96.81 98 LEU A O 1
ATOM 796 N N . ALA A 1 99 ? -1.277 -1.468 -2.114 1.00 96.81 99 ALA A N 1
ATOM 797 C CA . ALA A 1 99 ? -0.709 -2.515 -2.965 1.00 96.81 99 ALA A CA 1
ATOM 798 C C . ALA A 1 99 ? -0.924 -2.223 -4.465 1.00 96.81 99 ALA A C 1
ATOM 800 O O . ALA A 1 99 ? 0.007 -2.359 -5.261 1.00 96.81 99 ALA A O 1
ATOM 801 N N . ILE A 1 100 ? -2.111 -1.738 -4.852 1.00 96.75 100 ILE A N 1
ATOM 802 C CA . ILE A 1 100 ? -2.403 -1.305 -6.231 1.00 96.75 100 ILE A CA 1
ATOM 803 C C . ILE A 1 100 ? -1.507 -0.127 -6.646 1.00 96.75 100 ILE A C 1
ATOM 805 O O . ILE A 1 100 ? -0.988 -0.120 -7.765 1.00 96.75 100 ILE A O 1
ATOM 809 N N . VAL A 1 101 ? -1.275 0.847 -5.757 1.00 97.06 101 VAL A N 1
ATOM 810 C CA . VAL A 1 101 ? -0.358 1.975 -6.012 1.00 97.06 101 VAL A CA 1
ATOM 811 C C . VAL A 1 101 ? 1.085 1.494 -6.201 1.00 97.06 101 VAL A C 1
ATOM 813 O O . VAL A 1 101 ? 1.746 1.944 -7.137 1.00 97.06 101 VAL A O 1
ATOM 816 N N . ILE A 1 102 ? 1.562 0.550 -5.381 1.00 96.25 102 ILE A N 1
ATOM 817 C CA . ILE A 1 102 ? 2.909 -0.037 -5.499 1.00 96.25 102 ILE A CA 1
ATOM 818 C C . ILE A 1 102 ? 3.071 -0.770 -6.838 1.00 96.25 102 ILE A C 1
ATOM 820 O O . ILE A 1 102 ? 4.030 -0.503 -7.562 1.00 96.25 102 ILE A O 1
ATOM 824 N N . ILE A 1 103 ? 2.113 -1.625 -7.217 1.00 95.38 103 ILE A N 1
ATOM 825 C CA . ILE A 1 103 ? 2.129 -2.355 -8.498 1.00 95.38 103 ILE A CA 1
ATOM 826 C C . ILE A 1 103 ? 2.113 -1.376 -9.682 1.00 95.38 103 ILE A C 1
ATOM 828 O O . ILE A 1 103 ? 2.904 -1.511 -10.620 1.00 95.38 103 ILE A O 1
ATOM 832 N N . ALA A 1 104 ? 1.261 -0.348 -9.635 1.00 94.19 104 ALA A N 1
ATOM 833 C CA . ALA A 1 104 ? 1.206 0.670 -10.679 1.00 94.19 104 ALA A CA 1
ATOM 834 C C . ALA A 1 104 ? 2.522 1.462 -10.780 1.00 94.19 104 ALA A C 1
ATOM 836 O O . ALA A 1 104 ? 3.011 1.692 -11.887 1.00 94.19 104 ALA A O 1
ATOM 837 N N . PHE A 1 105 ? 3.134 1.834 -9.651 1.00 94.06 105 PHE A N 1
ATOM 838 C CA . PHE A 1 105 ? 4.433 2.511 -9.621 1.00 94.06 105 PHE A CA 1
ATOM 839 C C . PHE A 1 105 ? 5.560 1.626 -10.171 1.00 94.06 105 PHE A C 1
ATOM 841 O O . PHE A 1 105 ? 6.360 2.098 -10.980 1.00 94.06 105 PHE A O 1
ATOM 848 N N . GLN A 1 106 ? 5.588 0.340 -9.808 1.00 92.62 106 GLN A N 1
ATOM 849 C CA . GLN A 1 106 ? 6.546 -0.637 -10.329 1.00 92.62 106 GLN A CA 1
ATOM 850 C C . GLN A 1 106 ? 6.453 -0.731 -11.858 1.00 92.62 106 GLN A C 1
ATOM 852 O O . GLN A 1 106 ? 7.461 -0.569 -12.542 1.00 92.62 106 GLN A O 1
ATOM 857 N N . ILE A 1 107 ? 5.241 -0.878 -12.406 1.00 90.19 107 ILE A N 1
ATOM 858 C CA . ILE A 1 107 ? 5.003 -0.946 -13.858 1.00 90.19 107 ILE A CA 1
ATOM 859 C C . ILE A 1 107 ? 5.386 0.369 -14.561 1.00 90.19 107 ILE A C 1
ATOM 861 O O . ILE A 1 107 ? 6.002 0.336 -15.626 1.00 90.19 107 ILE A O 1
ATOM 865 N N . ILE A 1 108 ? 5.083 1.531 -13.968 1.00 89.31 108 ILE A N 1
ATOM 866 C CA . ILE A 1 108 ? 5.514 2.843 -14.490 1.00 89.31 108 ILE A CA 1
ATOM 867 C C . ILE A 1 108 ? 7.046 2.965 -14.487 1.00 89.31 108 ILE A C 1
ATOM 869 O O . ILE A 1 108 ? 7.604 3.554 -15.413 1.00 89.31 108 ILE A O 1
ATOM 873 N N . SER A 1 109 ? 7.722 2.420 -13.473 1.00 85.94 109 SER A N 1
ATOM 874 C CA . SER A 1 109 ? 9.183 2.439 -13.363 1.00 85.94 109 SER A CA 1
ATOM 875 C C . SER A 1 109 ? 9.834 1.519 -14.399 1.00 85.94 109 SER A C 1
ATOM 877 O O . SER A 1 109 ? 10.655 1.982 -15.186 1.00 85.94 109 SER A O 1
ATOM 879 N N . SER A 1 110 ? 9.397 0.258 -14.497 1.00 84.25 110 SER A N 1
ATOM 880 C CA . SER A 1 110 ? 9.884 -0.711 -15.494 1.00 84.25 110 SER A CA 1
ATOM 881 C C . SER A 1 110 ? 9.591 -0.306 -16.944 1.00 84.25 110 SER A C 1
ATOM 883 O O . SER A 1 110 ? 10.269 -0.768 -17.857 1.00 84.25 110 SER A O 1
ATOM 885 N N . ALA A 1 111 ? 8.604 0.565 -17.178 1.00 81.69 111 ALA A N 1
ATOM 886 C CA . ALA A 1 111 ? 8.307 1.120 -18.498 1.00 81.69 111 ALA A CA 1
ATOM 887 C C . ALA A 1 111 ? 9.182 2.336 -18.884 1.00 81.69 111 ALA A C 1
ATOM 889 O O . ALA A 1 111 ? 9.060 2.838 -20.006 1.00 81.69 111 ALA A O 1
ATOM 890 N N . LYS A 1 112 ? 10.076 2.816 -18.004 1.00 72.56 112 LYS A N 1
ATOM 891 C CA . LYS A 1 112 ? 11.107 3.805 -18.360 1.00 72.56 112 LYS A CA 1
ATOM 892 C C . LYS A 1 112 ? 12.204 3.125 -19.183 1.00 72.56 112 LYS A C 1
ATOM 894 O O . LYS A 1 112 ? 13.141 2.555 -18.635 1.00 72.56 112 LYS A O 1
ATOM 899 N N . GLY A 1 113 ? 12.097 3.200 -20.507 1.00 65.88 113 GLY A N 1
ATOM 900 C CA . GLY A 1 113 ? 13.180 2.769 -21.389 1.00 65.88 113 GLY A CA 1
ATOM 901 C C . GLY A 1 113 ? 14.445 3.596 -21.150 1.00 65.88 113 GLY A C 1
ATOM 902 O O . GLY A 1 113 ? 14.399 4.824 -21.241 1.00 65.88 113 GLY A O 1
ATOM 903 N N . ILE A 1 114 ? 15.564 2.922 -20.873 1.00 66.38 114 ILE A N 1
ATOM 904 C CA . ILE A 1 114 ? 16.896 3.533 -20.876 1.00 66.38 114 ILE A CA 1
ATOM 905 C C . ILE A 1 114 ? 17.148 4.045 -22.297 1.00 66.38 114 ILE A C 1
ATOM 907 O O . ILE A 1 114 ? 17.116 3.267 -23.254 1.00 66.38 114 ILE A O 1
ATOM 911 N N . LYS A 1 115 ? 17.358 5.353 -22.449 1.00 71.44 115 LYS A N 1
ATOM 912 C CA . LYS A 1 115 ? 17.803 5.920 -23.723 1.00 71.44 115 LYS A CA 1
ATOM 913 C C . LYS A 1 115 ? 19.302 5.642 -23.878 1.00 71.44 115 LYS A C 1
ATOM 915 O O . LYS A 1 115 ? 20.033 5.906 -22.926 1.00 71.44 115 LYS A O 1
ATOM 920 N N . PRO A 1 116 ? 19.780 5.172 -25.042 1.00 66.00 116 PRO A N 1
ATOM 921 C CA . PRO A 1 116 ? 21.204 5.164 -25.356 1.00 66.00 116 PRO A CA 1
ATOM 922 C C . PRO A 1 116 ? 21.645 6.598 -25.685 1.00 66.00 116 PRO A C 1
ATOM 924 O O . PRO A 1 116 ? 21.751 6.989 -26.845 1.00 66.00 116 PRO A O 1
ATOM 927 N N . GLU A 1 117 ? 21.819 7.403 -24.643 1.00 68.38 117 GLU A N 1
ATOM 928 C CA . GLU A 1 117 ? 22.308 8.776 -24.712 1.00 68.38 117 GLU A CA 1
ATOM 929 C C . GLU A 1 117 ? 23.796 8.745 -24.349 1.00 68.38 117 GLU A C 1
ATOM 931 O O . GLU A 1 117 ? 24.160 8.365 -23.238 1.00 68.38 117 GLU A O 1
ATOM 936 N N . ILE A 1 118 ? 24.663 9.038 -25.325 1.00 65.50 118 ILE A N 1
ATOM 937 C CA . ILE A 1 118 ? 26.118 8.958 -25.151 1.00 65.50 118 ILE A CA 1
ATOM 938 C C . ILE A 1 118 ? 26.553 10.173 -24.330 1.00 65.50 118 ILE A C 1
ATOM 940 O O . ILE A 1 118 ? 26.725 11.264 -24.875 1.00 65.50 118 ILE A O 1
ATOM 944 N N . SER A 1 119 ? 26.691 9.986 -23.018 1.00 63.81 119 SER A N 1
ATOM 945 C CA . SER A 1 119 ? 27.240 11.017 -22.139 1.00 63.81 119 SER A CA 1
ATOM 946 C C . SER A 1 119 ? 28.695 11.323 -22.530 1.00 63.81 119 SER A C 1
ATOM 948 O O . SER A 1 119 ? 29.454 10.389 -22.790 1.00 63.81 119 SER A O 1
ATOM 950 N N . PRO A 1 120 ? 29.109 12.603 -22.572 1.00 65.12 120 PRO A N 1
ATOM 951 C CA . PRO A 1 120 ? 30.521 12.977 -22.649 1.00 65.12 120 PRO A CA 1
ATOM 952 C C . PRO A 1 120 ? 31.227 12.880 -21.284 1.00 65.12 120 PRO A C 1
ATOM 954 O O . PRO A 1 120 ? 32.453 12.948 -21.229 1.00 65.12 120 PRO A O 1
ATOM 957 N N . ASP A 1 121 ? 30.458 12.750 -20.200 1.00 67.50 121 ASP A N 1
ATOM 958 C CA . ASP A 1 121 ? 30.938 12.485 -18.842 1.00 67.50 121 ASP A CA 1
ATOM 959 C C . ASP A 1 121 ? 31.341 10.997 -18.729 1.00 67.50 121 ASP A C 1
ATOM 961 O O . ASP A 1 121 ? 30.685 10.159 -19.361 1.00 67.50 121 ASP A O 1
ATOM 965 N N . PRO A 1 122 ? 32.398 10.631 -17.975 1.00 63.38 122 PRO A N 1
ATOM 966 C CA . PRO A 1 122 ? 32.815 9.235 -17.845 1.00 63.38 122 PRO A CA 1
ATOM 967 C C . PRO A 1 122 ? 31.695 8.371 -17.247 1.00 63.38 122 PRO A C 1
ATOM 969 O O . PRO A 1 122 ? 30.947 8.827 -16.384 1.00 63.38 122 PRO A O 1
ATOM 972 N N . GLU A 1 123 ? 31.590 7.115 -17.694 1.00 63.84 123 GLU A N 1
ATOM 973 C CA . GLU A 1 123 ? 30.603 6.164 -17.165 1.00 63.84 123 GLU A CA 1
ATOM 974 C C . GLU A 1 123 ? 30.712 6.072 -15.632 1.00 63.84 123 GLU A C 1
ATOM 976 O O . GLU A 1 123 ? 31.804 5.848 -15.107 1.00 63.84 123 GLU A O 1
ATOM 981 N N . GLU A 1 124 ? 29.590 6.229 -14.912 1.00 63.69 124 GLU A N 1
ATOM 982 C CA . GLU A 1 124 ? 29.570 6.075 -13.452 1.00 63.69 124 GLU A CA 1
ATOM 983 C C . GLU A 1 124 ? 30.138 4.702 -13.069 1.00 63.69 124 GLU A C 1
ATOM 985 O O . GLU A 1 124 ? 29.608 3.669 -13.490 1.00 63.69 124 GLU A O 1
ATOM 990 N N . ASP A 1 125 ? 31.198 4.686 -12.251 1.00 70.19 125 ASP A N 1
ATOM 991 C CA . ASP A 1 125 ? 31.906 3.462 -11.866 1.00 70.19 125 ASP A CA 1
ATOM 992 C C . ASP A 1 125 ? 30.910 2.427 -11.319 1.00 70.19 125 ASP A C 1
ATOM 994 O O . ASP A 1 125 ? 30.378 2.572 -10.212 1.00 70.19 125 ASP A O 1
ATOM 998 N N . PHE A 1 126 ? 30.667 1.361 -12.088 1.00 69.00 126 PHE A N 1
ATOM 999 C CA . PHE A 1 126 ? 29.633 0.350 -11.824 1.00 69.00 126 PHE A CA 1
ATOM 1000 C C . PHE A 1 126 ? 29.739 -0.272 -10.419 1.00 69.00 126 PHE A C 1
ATOM 1002 O O . PHE A 1 126 ? 28.740 -0.654 -9.807 1.00 69.00 126 PHE A O 1
ATOM 1009 N N . LEU A 1 127 ? 30.953 -0.335 -9.868 1.00 68.69 127 LEU A N 1
ATOM 1010 C CA . LEU A 1 127 ? 31.187 -0.803 -8.504 1.00 68.69 127 LEU A CA 1
ATOM 1011 C C . LEU A 1 127 ? 30.706 0.201 -7.446 1.00 68.69 127 LEU A C 1
ATOM 1013 O O . LEU A 1 127 ? 30.150 -0.215 -6.431 1.00 68.69 127 LEU A O 1
ATOM 1017 N N . THR A 1 128 ? 30.851 1.510 -7.674 1.00 74.19 128 THR A N 1
ATOM 1018 C CA . THR A 1 128 ? 30.370 2.539 -6.733 1.00 74.19 128 THR A CA 1
ATOM 1019 C C . THR A 1 128 ? 28.845 2.541 -6.651 1.00 74.19 128 THR A C 1
ATOM 1021 O O . THR A 1 128 ? 28.292 2.521 -5.549 1.00 74.19 128 THR A O 1
ATOM 1024 N N . THR A 1 129 ? 28.149 2.450 -7.789 1.00 76.00 129 THR A N 1
ATOM 1025 C CA . THR A 1 129 ? 26.680 2.388 -7.838 1.00 76.00 129 THR A CA 1
ATOM 1026 C C . THR A 1 129 ? 26.150 1.083 -7.234 1.00 76.00 129 THR A C 1
ATOM 1028 O O . THR A 1 129 ? 25.167 1.104 -6.482 1.00 76.00 129 THR A O 1
ATOM 1031 N N . GLN A 1 130 ? 26.842 -0.046 -7.441 1.00 76.75 130 GLN A N 1
ATOM 1032 C CA . GLN A 1 130 ? 26.509 -1.311 -6.782 1.00 76.75 130 GLN A CA 1
ATOM 1033 C C . GLN A 1 130 ? 26.719 -1.251 -5.255 1.00 76.75 130 GLN A C 1
ATOM 1035 O O . GLN A 1 130 ? 25.842 -1.687 -4.505 1.00 76.75 130 GLN A O 1
ATOM 1040 N N . LEU A 1 131 ? 27.831 -0.685 -4.770 1.00 76.50 131 LEU A N 1
ATOM 1041 C CA . LEU A 1 131 ? 28.106 -0.518 -3.334 1.00 76.50 131 LEU A CA 1
ATOM 1042 C C . LEU A 1 131 ? 27.099 0.428 -2.663 1.00 76.50 131 LEU A C 1
ATOM 1044 O O . LEU A 1 131 ? 26.574 0.113 -1.592 1.00 76.50 131 LEU A O 1
ATOM 1048 N N . LEU A 1 132 ? 26.764 1.550 -3.309 1.00 79.31 132 LEU A N 1
ATOM 1049 C CA . LEU A 1 132 ? 25.727 2.470 -2.838 1.00 79.31 132 LEU A CA 1
ATOM 1050 C C . LEU A 1 132 ? 24.356 1.788 -2.779 1.00 79.31 132 LEU A C 1
ATOM 1052 O O . LEU A 1 132 ? 23.648 1.945 -1.786 1.00 79.31 132 LEU A O 1
ATOM 1056 N N . THR A 1 133 ? 24.005 0.977 -3.780 1.00 86.25 133 THR A N 1
ATOM 1057 C CA . THR A 1 133 ? 22.747 0.212 -3.788 1.00 86.25 133 THR A CA 1
ATOM 1058 C C . THR A 1 133 ? 22.696 -0.788 -2.632 1.00 86.25 133 THR A C 1
ATOM 1060 O O . THR A 1 133 ? 21.709 -0.809 -1.898 1.00 86.25 133 THR A O 1
ATOM 1063 N N . ARG A 1 134 ? 23.766 -1.567 -2.396 1.00 85.56 134 ARG A N 1
ATOM 1064 C CA . ARG A 1 134 ? 23.855 -2.483 -1.238 1.00 85.56 134 ARG A CA 1
ATOM 1065 C C . ARG A 1 134 ? 23.707 -1.733 0.093 1.00 85.56 134 ARG A C 1
ATOM 1067 O O . ARG A 1 134 ? 22.978 -2.196 0.968 1.00 85.56 134 ARG A O 1
ATOM 1074 N N . LYS A 1 135 ? 24.326 -0.551 0.228 1.00 88.31 135 LYS A N 1
ATOM 1075 C CA . LYS A 1 135 ? 24.183 0.314 1.413 1.00 88.31 135 LYS A CA 1
ATOM 1076 C C . LYS A 1 135 ? 22.732 0.760 1.622 1.00 88.31 135 LYS A C 1
ATOM 1078 O O . LYS A 1 135 ? 22.220 0.610 2.725 1.00 88.31 135 LYS A O 1
ATOM 1083 N N . TRP A 1 136 ? 22.057 1.262 0.587 1.00 88.94 136 TRP A N 1
ATOM 1084 C CA . TRP A 1 136 ? 20.662 1.711 0.693 1.00 88.94 136 TRP A CA 1
ATOM 1085 C C . TRP A 1 136 ? 19.681 0.566 0.981 1.00 88.94 136 TRP A C 1
ATOM 1087 O O . TRP A 1 136 ? 18.769 0.750 1.783 1.00 88.94 136 TRP A O 1
ATOM 1097 N N . VAL A 1 137 ? 19.892 -0.622 0.402 1.00 92.69 137 VAL A N 1
ATOM 1098 C CA . VAL A 1 137 ? 19.095 -1.823 0.716 1.00 92.69 137 VAL A CA 1
ATOM 1099 C C . VAL A 1 137 ? 19.297 -2.255 2.172 1.00 92.69 137 VAL A C 1
ATOM 1101 O O . VAL A 1 137 ? 18.316 -2.514 2.865 1.00 92.69 137 VAL A O 1
ATOM 1104 N N . SER A 1 138 ? 20.541 -2.265 2.664 1.00 90.88 138 SER A N 1
ATOM 1105 C CA . SER A 1 138 ? 20.853 -2.591 4.064 1.00 90.88 138 SER A CA 1
ATOM 1106 C C . SER A 1 138 ? 20.225 -1.588 5.041 1.00 90.88 138 SER A C 1
ATOM 1108 O O . SER A 1 138 ? 19.489 -1.983 5.943 1.00 90.88 138 SER A O 1
ATOM 1110 N N . VAL A 1 139 ? 20.410 -0.282 4.808 1.00 93.62 139 VAL A N 1
ATOM 1111 C CA . VAL A 1 139 ? 19.801 0.790 5.619 1.00 93.62 139 VAL A CA 1
ATOM 1112 C C . VAL A 1 139 ? 18.271 0.705 5.606 1.00 93.62 139 VAL A C 1
ATOM 1114 O O . VAL A 1 139 ? 17.651 0.843 6.658 1.00 93.62 139 VAL A O 1
ATOM 1117 N N . GLY A 1 140 ? 17.655 0.425 4.453 1.00 92.19 140 GLY A N 1
ATOM 1118 C CA . GLY A 1 140 ? 16.206 0.229 4.344 1.00 92.19 140 GLY A CA 1
ATOM 1119 C C . GLY A 1 140 ? 15.702 -0.985 5.133 1.00 92.19 140 GLY A C 1
ATOM 1120 O O . GLY A 1 140 ? 14.705 -0.878 5.845 1.00 92.19 140 GLY A O 1
ATOM 1121 N N . GLY A 1 141 ? 16.408 -2.117 5.067 1.00 92.44 141 GLY A N 1
ATOM 1122 C CA . GLY A 1 141 ? 16.086 -3.313 5.853 1.00 92.44 141 GLY A CA 1
ATOM 1123 C C . GLY A 1 141 ? 16.208 -3.077 7.361 1.00 92.44 141 GLY A C 1
ATOM 1124 O O . GLY A 1 141 ? 15.286 -3.392 8.112 1.00 92.44 141 GLY A O 1
ATOM 1125 N N . ILE A 1 142 ? 17.303 -2.448 7.799 1.00 95.44 142 ILE A N 1
ATOM 1126 C CA . ILE A 1 142 ? 17.535 -2.080 9.204 1.00 95.44 142 ILE A CA 1
ATOM 1127 C C . ILE A 1 142 ? 16.443 -1.122 9.706 1.00 95.44 142 ILE A C 1
ATOM 1129 O O . ILE A 1 142 ? 15.907 -1.328 10.793 1.00 95.44 142 ILE A O 1
ATOM 1133 N N . LEU A 1 143 ? 16.048 -0.124 8.906 1.00 95.94 143 LEU A N 1
ATOM 1134 C CA . LEU A 1 143 ? 14.966 0.806 9.247 1.00 95.94 143 LEU A CA 1
ATOM 1135 C C . LEU A 1 143 ? 13.626 0.083 9.466 1.00 95.94 143 LEU A C 1
ATOM 1137 O O . LEU A 1 143 ? 12.912 0.395 10.421 1.00 95.94 143 LEU A O 1
ATOM 1141 N N . ILE A 1 144 ? 13.293 -0.896 8.617 1.00 95.00 144 ILE A N 1
ATOM 1142 C CA . ILE A 1 144 ? 12.075 -1.711 8.754 1.00 95.00 144 ILE A CA 1
ATOM 1143 C C . ILE A 1 144 ? 12.118 -2.534 10.049 1.00 95.00 144 ILE A C 1
ATOM 1145 O O . ILE A 1 144 ? 11.138 -2.535 10.793 1.00 95.00 144 ILE A O 1
ATOM 1149 N N . VAL A 1 145 ? 13.251 -3.175 10.360 1.00 96.31 145 VAL A N 1
ATOM 1150 C CA . VAL A 1 145 ? 13.421 -3.962 11.597 1.00 96.31 145 VAL A CA 1
ATOM 1151 C C . VAL A 1 145 ? 13.312 -3.079 12.844 1.00 96.31 145 VAL A C 1
ATOM 1153 O O . VAL A 1 145 ? 12.557 -3.411 13.754 1.00 96.31 145 VAL A O 1
ATOM 1156 N N . ILE A 1 146 ? 13.979 -1.920 12.870 1.00 95.69 146 ILE A N 1
ATOM 1157 C CA . ILE A 1 146 ? 13.875 -0.952 13.978 1.00 95.69 146 ILE A CA 1
ATOM 1158 C C . ILE A 1 146 ? 12.426 -0.474 14.147 1.00 95.69 146 ILE A C 1
ATOM 1160 O O . ILE A 1 146 ? 11.917 -0.437 15.264 1.00 95.69 146 ILE A O 1
ATOM 1164 N N . THR A 1 147 ? 11.733 -0.169 13.046 1.00 94.12 147 THR A N 1
ATOM 1165 C CA . THR A 1 147 ? 10.324 0.255 13.079 1.00 94.12 147 THR A CA 1
ATOM 1166 C C . THR A 1 147 ? 9.422 -0.846 13.649 1.00 94.12 147 THR A C 1
ATOM 1168 O O . THR A 1 147 ? 8.578 -0.563 14.498 1.00 94.12 147 THR A O 1
ATOM 1171 N N . ALA A 1 148 ? 9.624 -2.106 13.250 1.00 93.56 148 ALA A N 1
ATOM 1172 C CA . ALA A 1 148 ? 8.876 -3.246 13.782 1.00 93.56 148 ALA A CA 1
ATOM 1173 C C . ALA A 1 148 ? 9.127 -3.468 15.286 1.00 93.56 148 ALA A C 1
ATOM 1175 O O . ALA A 1 148 ? 8.177 -3.715 16.027 1.00 93.56 148 ALA A O 1
ATOM 1176 N N . ILE A 1 149 ? 10.373 -3.317 15.752 1.00 95.38 149 ILE A N 1
ATOM 1177 C CA . ILE A 1 149 ? 10.727 -3.400 17.179 1.00 95.38 149 ILE A CA 1
ATOM 1178 C C . ILE A 1 149 ? 10.038 -2.281 17.976 1.00 95.38 149 ILE A C 1
ATOM 1180 O O . ILE A 1 149 ? 9.438 -2.557 19.013 1.00 95.38 149 ILE A O 1
ATOM 1184 N N . ILE A 1 150 ? 10.056 -1.038 17.478 1.00 93.62 150 ILE A N 1
ATOM 1185 C CA . ILE A 1 150 ? 9.376 0.099 18.124 1.00 93.62 150 ILE A CA 1
ATOM 1186 C C . ILE A 1 150 ? 7.870 -0.169 18.258 1.00 93.62 150 ILE A C 1
ATOM 1188 O O . ILE A 1 150 ? 7.317 0.025 19.34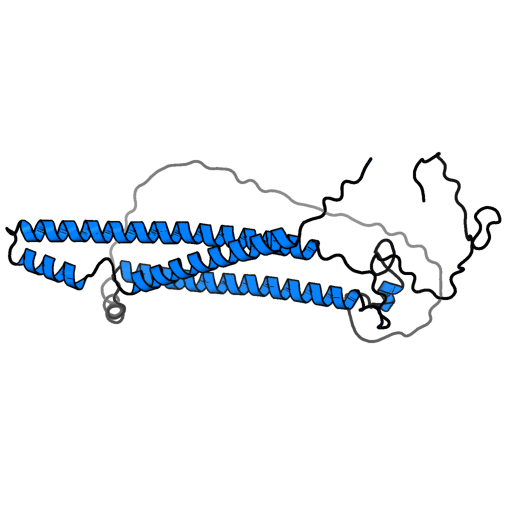1 1.00 93.62 150 ILE A O 1
ATOM 1192 N N . PHE A 1 151 ? 7.211 -0.660 17.202 1.00 90.62 151 PHE A N 1
ATOM 1193 C CA . PHE A 1 151 ? 5.792 -1.024 17.272 1.00 90.62 151 PHE A CA 1
ATOM 1194 C C . PHE A 1 151 ? 5.526 -2.176 18.250 1.00 90.62 151 PHE A C 1
ATOM 1196 O O . PHE A 1 151 ? 4.585 -2.080 19.032 1.00 90.62 151 PHE A O 1
ATOM 1203 N N . ALA A 1 152 ? 6.362 -3.220 18.270 1.00 91.19 152 ALA A N 1
ATOM 1204 C CA . ALA A 1 152 ? 6.210 -4.338 19.203 1.00 91.19 152 ALA A CA 1
ATOM 1205 C C . ALA A 1 152 ? 6.289 -3.886 20.676 1.00 91.19 152 ALA A C 1
ATOM 1207 O O . ALA A 1 152 ? 5.441 -4.274 21.483 1.00 91.19 152 ALA A O 1
ATOM 1208 N N . PHE A 1 153 ? 7.245 -3.012 21.013 1.00 89.69 153 PHE A N 1
ATOM 1209 C CA . PHE A 1 153 ? 7.351 -2.424 22.354 1.00 89.69 153 PHE A CA 1
ATOM 1210 C C . PHE A 1 153 ? 6.168 -1.503 22.695 1.00 89.69 153 PHE A C 1
ATOM 1212 O O . PHE A 1 153 ? 5.650 -1.585 23.809 1.00 89.69 153 PHE A O 1
ATOM 1219 N N . LEU A 1 154 ? 5.695 -0.674 21.751 1.00 88.06 154 LEU A N 1
ATOM 1220 C CA . LEU A 1 154 ? 4.495 0.152 21.952 1.00 88.06 154 LEU A CA 1
ATOM 1221 C C . LEU A 1 154 ? 3.267 -0.714 22.266 1.00 88.06 154 LEU A C 1
ATOM 1223 O O . LEU A 1 154 ? 2.587 -0.483 23.264 1.00 88.06 154 LEU A O 1
ATOM 1227 N N . THR A 1 155 ? 3.011 -1.733 21.441 1.00 87.38 155 THR A N 1
ATOM 1228 C CA . THR A 1 155 ? 1.861 -2.631 21.593 1.00 87.38 155 THR A CA 1
ATOM 1229 C C . THR A 1 155 ? 1.916 -3.406 22.906 1.00 87.38 155 THR A C 1
ATOM 1231 O O . THR A 1 155 ? 0.906 -3.471 23.600 1.00 87.38 155 THR A O 1
ATOM 1234 N N . HIS A 1 156 ? 3.076 -3.945 23.298 1.00 84.06 156 HIS A N 1
ATOM 1235 C CA . HIS A 1 156 ? 3.215 -4.644 24.580 1.00 84.06 156 HIS A CA 1
ATOM 1236 C C . HIS A 1 156 ? 2.894 -3.729 25.776 1.00 84.06 156 HIS A C 1
ATOM 1238 O O . HIS A 1 156 ? 2.176 -4.132 26.692 1.00 84.06 156 HIS A O 1
ATOM 1244 N N . ASN A 1 157 ? 3.367 -2.479 25.740 1.00 77.88 157 ASN A N 1
ATOM 1245 C CA . ASN A 1 157 ? 3.162 -1.519 26.820 1.00 77.88 157 ASN A CA 1
ATOM 1246 C C . ASN A 1 157 ? 1.709 -1.006 26.901 1.00 77.88 157 ASN A C 1
ATOM 1248 O O . ASN A 1 157 ? 1.189 -0.816 28.001 1.00 77.88 157 ASN A O 1
ATOM 1252 N N . GLU A 1 158 ? 1.013 -0.815 25.773 1.00 76.81 158 GLU A N 1
ATOM 1253 C CA . GLU A 1 158 ? -0.430 -0.515 25.803 1.00 76.81 158 GLU A CA 1
ATOM 1254 C C . GLU A 1 158 ? -1.247 -1.714 26.309 1.00 76.81 158 GLU A C 1
ATOM 1256 O O . GLU A 1 158 ? -2.100 -1.527 27.177 1.00 76.81 158 GLU A O 1
ATOM 1261 N N . LEU A 1 159 ? -0.938 -2.946 25.874 1.00 71.94 159 LEU A N 1
ATOM 1262 C CA . LEU A 1 159 ? -1.594 -4.158 26.383 1.00 71.94 159 LEU A CA 1
ATOM 1263 C C . LEU A 1 159 ? -1.471 -4.262 27.910 1.00 71.94 159 LEU A C 1
ATOM 1265 O O . LEU A 1 159 ? -2.492 -4.361 28.590 1.00 71.94 159 LEU A O 1
ATOM 1269 N N . GLY A 1 160 ? -0.254 -4.165 28.458 1.00 68.19 160 GLY A N 1
ATOM 1270 C CA . GLY A 1 160 ? -0.020 -4.234 29.906 1.00 68.19 160 GLY A CA 1
ATOM 1271 C C . GLY A 1 160 ? -0.833 -3.206 30.703 1.00 68.19 160 GLY A C 1
ATOM 1272 O O . GLY A 1 160 ? -1.442 -3.552 31.715 1.00 68.19 160 GLY A O 1
ATOM 1273 N N . ASN A 1 161 ? -0.929 -1.968 30.206 1.00 72.44 161 ASN A N 1
ATOM 1274 C CA . ASN A 1 161 ? -1.756 -0.933 30.830 1.00 72.44 161 ASN A CA 1
ATOM 1275 C C . ASN A 1 161 ? -3.262 -1.237 30.724 1.00 72.44 161 ASN A C 1
ATOM 1277 O O . ASN A 1 161 ? -3.976 -1.061 31.711 1.00 72.44 161 ASN A O 1
ATOM 1281 N N . THR A 1 162 ? -3.752 -1.744 29.584 1.00 70.00 162 THR A N 1
ATOM 1282 C CA . THR A 1 162 ? -5.170 -2.141 29.460 1.00 70.00 162 THR A CA 1
ATOM 1283 C C . THR A 1 162 ? -5.536 -3.309 30.376 1.00 70.00 162 THR A C 1
ATOM 1285 O O . THR A 1 162 ? -6.613 -3.284 30.965 1.00 70.00 162 THR A O 1
ATOM 1288 N N . PHE A 1 163 ? -4.642 -4.285 30.578 1.00 68.00 163 PHE A N 1
ATOM 1289 C CA . PHE A 1 163 ? -4.878 -5.383 31.519 1.00 68.00 163 PHE A CA 1
ATOM 1290 C C . PHE A 1 163 ? -4.841 -4.917 32.978 1.00 68.00 163 PHE A C 1
ATOM 1292 O O . PHE A 1 163 ? -5.738 -5.275 33.735 1.00 68.00 163 PHE A O 1
ATOM 1299 N N . ALA A 1 164 ? -3.882 -4.072 33.373 1.00 68.38 164 ALA A N 1
ATOM 1300 C CA . ALA A 1 164 ? -3.837 -3.510 34.728 1.00 68.38 164 ALA A CA 1
ATOM 1301 C C . ALA A 1 164 ? -5.086 -2.664 35.053 1.00 68.38 164 ALA A C 1
ATOM 1303 O O . ALA A 1 164 ? -5.632 -2.749 36.153 1.00 68.38 164 ALA A O 1
ATOM 1304 N N . GLN A 1 165 ? -5.573 -1.895 34.072 1.00 69.88 165 GLN A N 1
ATOM 1305 C CA . GLN A 1 165 ? -6.785 -1.086 34.194 1.00 69.88 165 GLN A CA 1
ATOM 1306 C C . GLN A 1 165 ? -8.064 -1.943 34.211 1.00 69.88 165 GLN A C 1
ATOM 1308 O O . GLN A 1 165 ? -8.962 -1.667 35.003 1.00 69.88 165 GLN A O 1
ATOM 1313 N N . ALA A 1 166 ? -8.138 -3.009 33.405 1.00 63.66 166 ALA A N 1
ATOM 1314 C CA . ALA A 1 166 ? -9.251 -3.964 33.419 1.00 63.66 166 ALA A CA 1
ATOM 1315 C C . ALA A 1 166 ? -9.281 -4.840 34.688 1.00 63.66 166 ALA A C 1
ATOM 1317 O O . ALA A 1 166 ? -10.357 -5.222 35.138 1.00 63.66 166 ALA A O 1
ATOM 1318 N N . ALA A 1 167 ? -8.120 -5.114 35.291 1.00 67.44 167 ALA A N 1
ATOM 1319 C CA . ALA A 1 167 ? -7.985 -5.791 36.582 1.00 67.44 167 ALA A CA 1
ATOM 1320 C C . ALA A 1 167 ? -8.257 -4.872 37.793 1.00 67.44 167 ALA A C 1
ATOM 1322 O O . ALA A 1 167 ? -8.155 -5.317 38.933 1.00 67.44 167 ALA A O 1
ATOM 1323 N N . GLY A 1 168 ? -8.584 -3.592 37.571 1.00 52.16 168 GLY A N 1
ATOM 1324 C CA . GLY A 1 168 ? -8.969 -2.651 38.629 1.00 52.16 168 GLY A CA 1
ATOM 1325 C C . GLY A 1 168 ? -7.833 -2.187 39.549 1.00 52.16 168 GLY A C 1
ATOM 1326 O O . GLY A 1 168 ? -8.111 -1.552 40.566 1.00 52.16 168 GLY A O 1
ATOM 1327 N N . ILE A 1 169 ? -6.567 -2.466 39.216 1.00 55.94 169 ILE A N 1
ATOM 1328 C CA . ILE A 1 169 ? -5.422 -2.137 40.076 1.00 55.94 169 ILE A CA 1
ATOM 1329 C C . ILE A 1 169 ? -5.123 -0.634 39.989 1.00 55.94 169 ILE A C 1
ATOM 1331 O O . ILE A 1 169 ? -4.353 -0.171 39.144 1.00 55.94 169 ILE A O 1
ATOM 1335 N N . GLN A 1 170 ? -5.720 0.141 40.897 1.00 46.72 170 GLN A N 1
ATOM 1336 C CA . GLN A 1 170 ? -5.259 1.497 41.192 1.00 46.72 170 GLN A CA 1
ATOM 1337 C C . GLN A 1 170 ? -3.851 1.416 41.786 1.00 46.72 170 GLN A C 1
ATOM 1339 O O . GLN A 1 170 ? -3.608 0.677 42.737 1.00 46.72 170 GLN A O 1
ATOM 1344 N N . LYS A 1 171 ? -2.904 2.162 41.213 1.00 49.66 171 LYS A N 1
ATOM 1345 C CA . LYS A 1 171 ? -1.475 1.990 41.515 1.00 49.66 171 LYS A CA 1
ATOM 1346 C C . LYS A 1 171 ? -1.041 2.568 42.873 1.00 49.66 171 LYS A C 1
ATOM 1348 O O . LYS A 1 171 ? 0.089 2.331 43.283 1.00 49.66 171 LYS A O 1
ATOM 1353 N N . ASP A 1 172 ? -1.938 3.271 43.564 1.00 42.31 172 ASP A N 1
ATOM 1354 C CA . ASP A 1 172 ? -1.678 3.939 44.846 1.00 42.31 172 ASP A CA 1
ATOM 1355 C C . ASP A 1 172 ? -1.785 3.013 46.075 1.00 42.31 172 ASP A C 1
ATOM 1357 O O . ASP A 1 172 ? -1.257 3.348 47.131 1.00 42.31 172 ASP A O 1
ATOM 1361 N N . SER A 1 173 ? -2.427 1.840 45.973 1.00 41.78 173 SER A N 1
ATOM 1362 C CA . SER A 1 173 ? -2.618 0.933 47.124 1.00 41.78 173 SER A CA 1
ATOM 1363 C C . SER A 1 173 ? -1.465 -0.052 47.365 1.00 41.78 173 SER A C 1
ATOM 1365 O O . SER A 1 173 ? -1.349 -0.601 48.459 1.00 41.78 173 SER A O 1
ATOM 1367 N N . LEU A 1 174 ? -0.584 -0.261 46.381 1.00 41.34 174 LEU A N 1
ATOM 1368 C CA . LEU A 1 174 ? 0.488 -1.268 46.453 1.00 41.34 174 LEU A CA 1
ATOM 1369 C C . LEU A 1 174 ? 1.643 -0.907 47.405 1.00 41.34 174 LEU A C 1
ATOM 1371 O O . LEU A 1 174 ? 2.422 -1.785 47.761 1.00 41.34 174 LEU A O 1
ATOM 1375 N N . ASN A 1 175 ? 1.744 0.351 47.845 1.00 38.41 175 ASN A N 1
ATOM 1376 C CA . ASN A 1 175 ? 2.826 0.805 48.726 1.00 38.41 175 ASN A CA 1
ATOM 1377 C C . ASN A 1 175 ? 2.597 0.483 50.216 1.00 38.41 175 ASN A C 1
ATOM 1379 O O . ASN A 1 175 ? 3.559 0.506 50.975 1.00 38.41 175 ASN A O 1
ATOM 1383 N N . ASN A 1 176 ? 1.362 0.174 50.635 1.00 40.03 176 ASN A N 1
ATOM 1384 C CA . ASN A 1 176 ? 1.019 -0.038 52.052 1.00 40.03 176 ASN A CA 1
ATOM 1385 C C . ASN A 1 176 ? 0.845 -1.519 52.442 1.00 40.03 176 ASN A C 1
ATOM 1387 O O . ASN A 1 176 ? 0.704 -1.818 53.619 1.00 40.03 176 ASN A O 1
ATOM 1391 N N . ALA A 1 177 ? 0.836 -2.446 51.479 1.00 38.22 177 ALA A N 1
ATOM 1392 C CA . ALA A 1 177 ? 0.516 -3.862 51.713 1.00 38.22 177 ALA A CA 1
ATOM 1393 C C . ALA A 1 177 ? 1.750 -4.773 51.900 1.00 38.22 177 ALA A C 1
ATOM 1395 O O . ALA A 1 177 ? 1.620 -5.994 51.882 1.00 38.22 177 ALA A O 1
ATOM 1396 N N . VAL A 1 178 ? 2.953 -4.198 52.019 1.00 39.81 178 VAL A N 1
ATOM 1397 C CA . VAL A 1 178 ? 4.229 -4.945 52.026 1.00 39.81 178 VAL A CA 1
ATOM 1398 C C . VAL A 1 178 ? 4.783 -5.169 53.443 1.00 39.81 178 VAL A C 1
ATOM 1400 O O . VAL A 1 178 ? 5.611 -6.055 53.632 1.00 39.81 178 VAL A O 1
ATOM 1403 N N . GLU A 1 179 ? 4.316 -4.425 54.452 1.00 38.91 179 GLU A N 1
ATOM 1404 C CA . GLU A 1 179 ? 4.822 -4.532 55.835 1.00 38.91 179 GLU A CA 1
ATOM 1405 C C . GLU A 1 179 ? 4.072 -5.567 56.708 1.00 38.91 179 GLU A C 1
ATOM 1407 O O . GLU A 1 179 ? 4.610 -6.003 57.720 1.00 38.91 179 GLU A O 1
ATOM 1412 N N . GLU A 1 180 ? 2.868 -6.014 56.327 1.00 37.34 180 GLU A N 1
ATOM 1413 C CA . GLU A 1 180 ? 1.950 -6.770 57.212 1.00 37.34 180 GLU A CA 1
ATOM 1414 C C . GLU A 1 180 ? 1.969 -8.310 57.023 1.00 37.34 180 GLU A C 1
ATOM 1416 O O . GLU A 1 180 ? 0.997 -8.987 57.340 1.00 37.34 180 GLU A O 1
ATOM 1421 N N . ILE A 1 181 ? 3.046 -8.895 56.472 1.00 36.53 181 ILE A N 1
ATOM 1422 C CA . ILE A 1 181 ? 3.118 -10.354 56.185 1.00 36.53 181 ILE A CA 1
ATOM 1423 C C . ILE A 1 181 ? 4.466 -11.003 56.575 1.00 36.53 181 ILE A C 1
ATOM 1425 O O . ILE A 1 181 ? 4.886 -11.992 55.976 1.00 36.53 181 ILE A O 1
ATOM 1429 N N . VAL A 1 182 ? 5.185 -10.434 57.551 1.00 35.97 182 VAL A N 1
ATOM 1430 C CA . VAL A 1 182 ? 6.522 -10.919 57.974 1.00 35.97 182 VAL A CA 1
ATOM 1431 C C . VAL A 1 182 ? 6.528 -11.559 59.372 1.00 35.97 182 VAL A C 1
ATOM 1433 O O . VAL A 1 182 ? 7.433 -12.336 59.673 1.00 35.97 182 VAL A O 1
ATOM 1436 N N . GLU A 1 183 ? 5.523 -11.302 60.215 1.00 38.56 183 GLU A N 1
ATOM 1437 C CA . GLU A 1 183 ? 5.456 -11.834 61.584 1.00 38.56 183 GLU A CA 1
ATOM 1438 C C . GLU A 1 183 ? 4.225 -12.736 61.803 1.00 38.56 183 GLU A C 1
ATOM 1440 O O . GLU A 1 183 ? 3.118 -12.397 61.393 1.00 38.56 183 GLU A O 1
ATOM 1445 N N . THR A 1 184 ? 4.441 -13.857 62.511 1.00 28.83 184 THR A N 1
ATOM 1446 C CA . THR A 1 184 ? 3.544 -15.017 62.772 1.00 28.83 184 THR A CA 1
ATOM 1447 C C . THR A 1 184 ? 3.372 -16.034 61.625 1.00 28.83 184 THR A C 1
ATOM 1449 O O . THR A 1 184 ? 3.122 -15.669 60.485 1.00 28.83 184 THR A O 1
ATOM 1452 N N . GLU A 1 185 ? 3.482 -17.350 61.854 1.00 29.09 185 GLU A N 1
ATOM 1453 C CA . GLU A 1 185 ? 4.205 -18.082 62.916 1.00 29.09 185 GLU A CA 1
ATOM 1454 C C . GLU A 1 185 ? 4.632 -19.473 62.384 1.00 29.09 185 GLU A C 1
ATOM 1456 O O . GLU A 1 185 ? 4.184 -19.903 61.321 1.00 29.09 185 GLU A O 1
ATOM 1461 N N . ASN A 1 186 ? 5.537 -20.173 63.076 1.00 31.56 186 ASN A N 1
ATOM 1462 C CA . ASN A 1 186 ? 6.032 -21.492 62.657 1.00 31.56 186 ASN A CA 1
ATOM 1463 C C . ASN A 1 186 ? 5.101 -22.652 63.073 1.00 31.56 186 ASN A C 1
ATOM 1465 O O . ASN A 1 186 ? 4.342 -22.526 64.027 1.00 31.56 186 ASN A O 1
ATOM 1469 N N . ASN A 1 187 ? 5.334 -23.820 62.452 1.00 29.38 187 ASN A N 1
ATOM 1470 C CA . ASN A 1 187 ? 4.954 -25.178 62.891 1.00 29.38 187 ASN A CA 1
ATOM 1471 C C . ASN A 1 187 ? 3.483 -25.630 62.716 1.00 29.38 187 ASN A C 1
ATOM 1473 O O . ASN A 1 187 ? 2.647 -25.351 63.566 1.00 29.38 187 ASN A O 1
ATOM 1477 N N . GLU A 1 188 ? 3.244 -26.517 61.735 1.00 29.38 188 GLU A N 1
ATOM 1478 C CA . GLU A 1 188 ? 2.855 -27.925 61.990 1.00 29.38 188 GLU A CA 1
ATOM 1479 C C . GLU A 1 188 ? 3.210 -28.815 60.759 1.00 29.38 188 GLU A C 1
ATOM 1481 O O . GLU A 1 188 ? 3.962 -28.369 59.891 1.00 29.38 188 GLU A O 1
ATOM 1486 N N . ILE A 1 189 ? 2.790 -30.091 60.716 1.00 31.50 189 ILE A N 1
ATOM 1487 C CA . ILE A 1 189 ? 3.488 -31.194 60.017 1.00 31.50 189 ILE A CA 1
ATOM 1488 C C . ILE A 1 189 ? 2.554 -32.043 59.109 1.00 31.50 189 ILE A C 1
ATOM 1490 O O . ILE A 1 189 ? 1.481 -32.437 59.546 1.00 31.50 189 ILE A O 1
ATOM 1494 N N . ILE A 1 190 ? 3.021 -32.336 57.877 1.00 31.11 190 ILE A N 1
ATOM 1495 C CA . ILE A 1 190 ? 2.902 -33.573 57.034 1.00 31.11 190 ILE A CA 1
ATOM 1496 C C . ILE A 1 190 ? 1.716 -34.525 57.367 1.00 31.11 190 ILE A C 1
ATOM 1498 O O . ILE A 1 190 ? 1.692 -35.062 58.476 1.00 31.11 190 ILE A O 1
ATOM 1502 N N . PRO A 1 191 ? 0.804 -34.856 56.411 1.00 34.91 191 PRO A N 1
ATOM 1503 C CA . PRO A 1 191 ? 1.160 -35.824 55.355 1.00 34.91 191 PRO A CA 1
ATOM 1504 C C . PRO A 1 191 ? 0.583 -35.636 53.931 1.00 34.91 191 PRO A C 1
ATOM 1506 O O . PRO A 1 191 ? -0.117 -34.680 53.610 1.00 34.91 191 PRO A O 1
ATOM 1509 N N . GLU A 1 192 ? 0.979 -36.591 53.087 1.00 33.69 192 GLU A N 1
ATOM 1510 C CA . GLU A 1 192 ? 0.971 -36.695 51.623 1.00 33.69 192 GLU A CA 1
ATOM 1511 C C . GLU A 1 192 ? 0.108 -37.901 51.194 1.00 33.69 192 GLU A C 1
ATOM 1513 O O . GLU A 1 192 ? 0.347 -38.993 51.702 1.00 33.69 192 GLU A O 1
ATOM 1518 N N . GLU A 1 193 ? -0.858 -37.735 50.273 1.00 28.75 193 GLU A N 1
ATOM 1519 C CA . GLU A 1 193 ? -1.437 -38.829 49.458 1.00 28.75 193 GLU A CA 1
ATOM 1520 C C . GLU A 1 193 ? -2.310 -38.300 48.290 1.00 28.75 193 GLU A C 1
ATOM 1522 O O . GLU A 1 193 ? -2.884 -37.218 48.400 1.00 28.75 193 GLU A O 1
ATOM 1527 N N . GLU A 1 194 ? -2.409 -39.090 47.204 1.00 27.23 194 GLU A N 1
ATOM 1528 C CA . GLU A 1 194 ? -3.165 -38.871 45.940 1.00 27.23 194 GLU A CA 1
ATOM 1529 C C . GLU A 1 194 ? -2.819 -37.581 45.135 1.00 27.23 194 GLU A C 1
ATOM 1531 O O . GLU A 1 194 ? -2.572 -36.506 45.666 1.00 27.23 194 GLU A O 1
ATOM 1536 N N . ILE A 1 195 ? -2.718 -37.585 43.799 1.00 31.77 195 ILE A N 1
ATOM 1537 C CA . ILE A 1 195 ? -3.505 -38.304 42.779 1.00 31.77 195 ILE A CA 1
ATOM 1538 C C . ILE A 1 195 ? -2.615 -39.132 41.833 1.00 31.77 195 ILE A C 1
ATOM 1540 O O . ILE A 1 195 ? -1.576 -38.669 41.365 1.00 31.77 195 ILE A O 1
ATOM 1544 N N . GLU A 1 196 ? -3.077 -40.335 41.480 1.00 28.23 196 GLU A N 1
ATOM 1545 C CA . GLU A 1 196 ? -2.386 -41.271 40.585 1.00 28.23 196 GLU A CA 1
ATOM 1546 C C . GLU A 1 196 ? -2.839 -41.165 39.107 1.00 28.23 196 GLU A C 1
ATOM 1548 O O . GLU A 1 196 ? -4.020 -41.033 38.796 1.00 28.23 196 GLU A O 1
ATOM 1553 N N . SER A 1 197 ? -1.891 -41.366 38.183 1.00 26.95 197 SER A N 1
ATOM 1554 C CA . SER A 1 197 ? -2.073 -41.794 36.779 1.00 26.95 197 SER A CA 1
ATOM 1555 C C . SER A 1 197 ? -2.819 -40.892 35.766 1.00 26.95 197 SER A C 1
ATOM 1557 O O . SER A 1 197 ? -4.041 -40.811 35.698 1.00 26.95 197 SER A O 1
ATOM 1559 N N . SER A 1 198 ? -2.071 -40.422 34.762 1.00 27.11 198 SER A N 1
ATOM 1560 C CA . SER A 1 198 ? -2.196 -41.011 33.414 1.00 27.11 198 SER A CA 1
ATOM 1561 C C . SER A 1 198 ? -0.886 -40.861 32.621 1.00 27.11 198 SER A C 1
ATOM 1563 O O . SER A 1 198 ? -0.173 -39.872 32.758 1.00 27.11 198 SER A O 1
ATOM 1565 N N . ILE A 1 199 ? -0.552 -41.894 31.845 1.00 31.17 199 ILE A N 1
ATOM 1566 C CA . ILE A 1 199 ? 0.702 -42.129 31.094 1.00 31.17 199 ILE A CA 1
ATOM 1567 C C . ILE A 1 199 ? 0.334 -42.938 29.828 1.00 31.17 199 ILE A C 1
ATOM 1569 O O . ILE A 1 199 ? -0.802 -43.402 29.724 1.00 31.17 199 ILE A O 1
ATOM 1573 N N . ILE A 1 200 ? 1.154 -43.121 28.788 1.00 27.69 200 ILE A N 1
ATOM 1574 C CA . ILE A 1 200 ? 2.624 -43.220 28.630 1.00 27.69 200 ILE A CA 1
ATOM 1575 C C . ILE A 1 200 ? 2.989 -42.335 27.398 1.00 27.69 200 ILE A C 1
ATOM 1577 O O . ILE A 1 200 ? 2.128 -42.124 26.544 1.00 27.69 200 ILE A O 1
ATOM 1581 N N . ASP A 1 201 ? 4.118 -41.616 27.294 1.00 25.53 201 ASP A N 1
ATOM 1582 C CA . ASP A 1 201 ? 5.515 -42.074 27.110 1.00 25.53 201 ASP A CA 1
ATOM 1583 C C . ASP A 1 201 ? 5.672 -43.228 26.077 1.00 25.53 201 ASP A C 1
ATOM 1585 O O . ASP A 1 201 ? 4.728 -43.954 25.782 1.00 25.53 201 ASP A O 1
ATOM 1589 N N . THR A 1 202 ? 6.829 -43.486 25.462 1.00 26.84 202 THR A N 1
ATOM 1590 C CA . THR A 1 202 ? 8.146 -42.823 25.571 1.00 26.84 202 THR A CA 1
ATOM 1591 C C . THR A 1 202 ? 8.538 -42.255 24.175 1.00 26.84 202 THR A C 1
ATOM 1593 O O . THR A 1 202 ? 7.662 -41.696 23.525 1.00 26.84 202 THR A O 1
ATOM 1596 N N . VAL A 1 203 ? 9.738 -42.280 23.568 1.00 26.06 203 VAL A N 1
ATOM 1597 C CA . VAL A 1 203 ? 11.039 -42.954 23.772 1.00 26.06 203 VAL A CA 1
ATOM 1598 C C . VAL A 1 203 ? 12.162 -41.983 23.384 1.00 26.06 203 VAL A C 1
ATOM 1600 O O . VAL A 1 203 ? 12.074 -41.307 22.361 1.00 26.06 203 VAL A O 1
ATOM 1603 N N . VAL A 1 204 ? 13.248 -41.975 24.159 1.00 25.78 204 VAL A N 1
ATOM 1604 C CA . VAL A 1 204 ? 14.554 -41.409 23.784 1.00 25.78 204 VAL A CA 1
ATOM 1605 C C . VAL A 1 204 ? 15.551 -42.560 23.682 1.00 25.78 204 VAL A C 1
ATOM 1607 O O . VAL A 1 204 ? 15.534 -43.446 24.532 1.00 25.78 204 VAL A O 1
ATOM 1610 N N . LEU A 1 205 ? 16.430 -42.542 22.678 1.00 26.08 205 LEU A N 1
ATOM 1611 C CA . LEU A 1 205 ? 17.632 -43.378 22.646 1.00 26.08 205 LEU A CA 1
ATOM 1612 C C . LEU A 1 205 ? 18.769 -42.624 21.947 1.00 26.08 205 LEU A C 1
ATOM 1614 O O . LEU A 1 205 ? 18.574 -42.034 20.884 1.00 26.08 205 LEU A O 1
ATOM 1618 N N . SER A 1 206 ? 19.943 -42.635 22.572 1.00 26.47 206 SER A N 1
ATOM 1619 C CA . SER A 1 206 ? 21.136 -41.895 22.161 1.00 26.47 206 SER A CA 1
ATOM 1620 C C . SER A 1 206 ? 22.382 -42.707 22.498 1.00 26.47 206 SER A C 1
ATOM 1622 O O . SER A 1 206 ? 22.608 -42.946 23.676 1.00 26.47 206 SER A O 1
ATOM 1624 N N . GLU A 1 207 ? 23.162 -43.101 21.491 1.00 29.42 207 GLU A N 1
ATOM 1625 C CA . GLU A 1 207 ? 24.500 -43.724 21.562 1.00 29.42 207 GLU A CA 1
ATOM 1626 C C . GLU A 1 207 ? 24.926 -44.052 20.104 1.00 29.42 207 GLU A C 1
ATOM 1628 O O . GLU A 1 207 ? 24.061 -44.175 19.237 1.00 29.42 207 GLU A O 1
ATOM 1633 N N . GLU A 1 208 ? 26.200 -44.139 19.705 1.00 28.48 208 GLU A N 1
ATOM 1634 C CA . GLU A 1 208 ? 27.464 -43.927 20.427 1.00 28.48 208 GLU A CA 1
ATOM 1635 C C . GLU A 1 208 ? 28.554 -43.348 19.478 1.00 28.48 208 GLU A C 1
ATOM 1637 O O . GLU A 1 208 ? 28.348 -43.138 18.283 1.00 28.48 208 GLU A O 1
ATOM 1642 N N . SER A 1 209 ? 29.723 -43.076 20.058 1.00 25.92 209 SER A N 1
ATOM 1643 C CA . SER A 1 209 ? 31.044 -42.823 19.464 1.00 25.92 209 SER A CA 1
ATOM 1644 C C . SER A 1 209 ? 31.629 -44.024 18.659 1.00 25.92 209 SER A C 1
ATOM 1646 O O . SER A 1 209 ? 30.915 -44.987 18.418 1.00 25.92 209 SER A O 1
ATOM 1648 N N . THR A 1 210 ? 32.884 -44.092 18.173 1.00 25.16 210 THR A N 1
ATOM 1649 C CA . THR A 1 210 ? 34.122 -43.274 18.299 1.00 25.16 210 THR A CA 1
ATOM 1650 C C . THR A 1 210 ? 35.062 -43.523 17.083 1.00 25.16 210 THR A C 1
ATOM 1652 O O . THR A 1 210 ? 34.760 -44.331 16.210 1.00 25.16 210 THR A O 1
ATOM 1655 N N . LEU A 1 211 ? 36.263 -42.917 17.141 1.00 26.67 211 LEU A N 1
ATOM 1656 C CA . LEU A 1 211 ? 37.566 -43.361 16.592 1.00 26.67 211 LEU A CA 1
ATOM 1657 C C . LEU A 1 211 ? 38.112 -42.652 15.340 1.00 26.67 211 LEU A C 1
ATOM 1659 O O . LEU A 1 211 ? 37.411 -42.307 14.395 1.00 26.67 211 LEU A O 1
ATOM 1663 N N . ALA A 1 212 ? 39.433 -42.468 15.386 1.00 25.81 212 ALA A N 1
ATOM 1664 C CA . ALA A 1 212 ? 40.322 -41.946 14.352 1.00 25.81 212 ALA A CA 1
ATOM 1665 C C . ALA A 1 212 ? 41.538 -42.885 14.226 1.00 25.81 212 ALA A C 1
ATOM 1667 O O . ALA A 1 212 ? 41.756 -43.681 15.136 1.00 25.81 212 ALA A O 1
ATOM 1668 N N . ILE A 1 213 ? 42.285 -42.781 13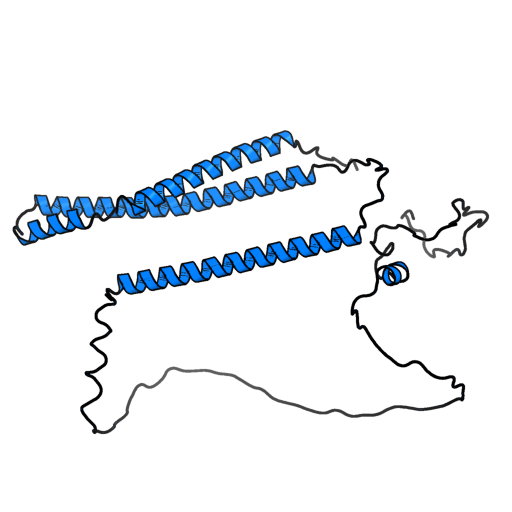.119 1.00 28.97 213 ILE A N 1
ATOM 1669 C CA . ILE A 1 213 ? 43.638 -43.318 12.814 1.00 28.97 213 ILE A CA 1
ATOM 1670 C C . ILE A 1 213 ? 43.843 -43.128 11.291 1.00 28.97 213 ILE A C 1
ATOM 1672 O O . ILE A 1 213 ? 42.862 -43.205 10.554 1.00 28.97 213 ILE A O 1
ATOM 1676 N N . GLU A 1 214 ? 45.027 -42.940 10.703 1.00 26.78 214 GLU A N 1
ATOM 1677 C CA . GLU A 1 214 ? 46.293 -42.287 11.095 1.00 26.78 214 GLU A CA 1
ATOM 1678 C C . GLU A 1 214 ? 47.125 -42.113 9.787 1.00 26.78 214 GLU A C 1
ATOM 1680 O O . GLU A 1 214 ? 46.671 -42.530 8.724 1.00 26.78 214 GLU A O 1
ATOM 1685 N N . GLU A 1 215 ? 48.288 -41.454 9.849 1.00 26.70 215 GLU A N 1
ATOM 1686 C CA . GLU A 1 215 ? 49.389 -41.391 8.857 1.00 26.70 215 GLU A CA 1
ATOM 1687 C C . GLU A 1 215 ? 49.184 -41.772 7.365 1.00 26.70 215 GLU A C 1
ATOM 1689 O O . GLU A 1 215 ? 48.898 -42.909 6.991 1.00 26.70 215 GLU A O 1
ATOM 1694 N N . SER A 1 216 ? 49.654 -40.889 6.472 1.00 29.30 216 SER A N 1
ATOM 1695 C CA . SER A 1 216 ? 50.839 -41.228 5.651 1.00 29.30 216 SER A CA 1
ATOM 1696 C C . SER A 1 216 ? 51.434 -40.015 4.920 1.00 29.30 216 SER A C 1
ATOM 1698 O O . SER A 1 216 ? 50.777 -39.350 4.122 1.00 29.30 216 SER A O 1
ATOM 1700 N N . ILE A 1 217 ? 52.726 -39.773 5.155 1.00 30.52 217 ILE A N 1
ATOM 1701 C CA . ILE A 1 217 ? 53.601 -38.908 4.351 1.00 30.52 217 ILE A CA 1
ATOM 1702 C C . ILE A 1 217 ? 54.729 -39.795 3.808 1.00 30.52 217 ILE A C 1
ATOM 1704 O O . ILE A 1 217 ? 55.278 -40.594 4.565 1.00 30.52 217 ILE A O 1
ATOM 1708 N N . PRO A 1 218 ? 55.129 -39.631 2.539 1.00 30.47 218 PRO A N 1
ATOM 1709 C CA . PRO A 1 218 ? 56.487 -39.942 2.118 1.00 30.47 218 PRO A CA 1
ATOM 1710 C C . PRO A 1 218 ? 57.214 -38.677 1.641 1.00 30.47 218 PRO A C 1
ATOM 1712 O O . PRO A 1 218 ? 56.780 -38.003 0.706 1.00 30.47 218 PRO A O 1
ATOM 1715 N N . GLU A 1 219 ? 58.350 -38.372 2.264 1.00 27.05 219 GLU A N 1
ATOM 1716 C CA . GLU A 1 219 ? 59.300 -37.388 1.744 1.00 27.05 219 GLU A CA 1
ATOM 1717 C C . GLU A 1 219 ? 60.088 -37.963 0.557 1.00 27.05 219 GLU A C 1
ATOM 1719 O O . GLU A 1 219 ? 60.511 -39.120 0.579 1.00 27.05 219 GLU A O 1
ATOM 1724 N N . SER A 1 220 ? 60.423 -37.117 -0.417 1.00 29.89 220 SER A N 1
ATOM 1725 C CA . SER A 1 220 ? 61.760 -37.149 -1.017 1.00 29.89 220 SER A CA 1
ATOM 1726 C C . SER A 1 220 ? 62.162 -35.751 -1.489 1.00 29.89 220 SER A C 1
ATOM 1728 O O . SER A 1 220 ? 61.420 -35.048 -2.171 1.00 29.89 220 SER A O 1
ATOM 1730 N N . SER A 1 221 ? 63.338 -35.316 -1.051 1.00 27.97 221 SER A N 1
ATOM 1731 C CA . SER A 1 221 ? 63.913 -34.003 -1.342 1.00 27.97 221 SER A CA 1
ATOM 1732 C C . SER A 1 221 ? 64.508 -33.921 -2.748 1.00 27.97 221 SER A C 1
ATOM 1734 O O . SER A 1 221 ? 65.135 -34.888 -3.176 1.00 27.97 221 SER A O 1
ATOM 1736 N N . ASP A 1 222 ? 64.553 -32.719 -3.337 1.00 26.92 222 ASP A N 1
ATOM 1737 C CA . ASP A 1 222 ? 65.881 -32.187 -3.673 1.00 26.92 222 ASP A CA 1
ATOM 1738 C C . ASP A 1 222 ? 66.012 -30.650 -3.569 1.00 26.92 222 ASP A C 1
ATOM 1740 O O . ASP A 1 222 ? 65.092 -29.871 -3.799 1.00 26.92 222 ASP A O 1
ATOM 1744 N N . SER A 1 223 ? 67.221 -30.297 -3.160 1.00 29.67 223 SER A N 1
ATOM 1745 C CA . SER A 1 223 ? 67.922 -29.062 -2.812 1.00 29.67 223 SER A CA 1
ATOM 1746 C C . SER A 1 223 ? 67.615 -27.721 -3.511 1.00 29.67 223 SER A C 1
ATOM 1748 O O . SER A 1 223 ? 67.592 -27.629 -4.732 1.00 29.67 223 SER A O 1
ATOM 1750 N N . ALA A 1 224 ? 67.690 -26.658 -2.686 1.00 29.31 224 ALA A N 1
ATOM 1751 C CA . ALA A 1 224 ? 68.158 -25.284 -2.980 1.00 29.31 224 ALA A CA 1
ATOM 1752 C C . ALA A 1 224 ? 67.351 -24.417 -3.988 1.00 29.31 224 ALA A C 1
ATOM 1754 O O . ALA A 1 224 ? 66.954 -24.847 -5.059 1.00 29.31 224 ALA A O 1
ATOM 1755 N N . ASN A 1 225 ? 67.111 -23.126 -3.732 1.00 28.75 225 ASN A N 1
ATOM 1756 C CA . ASN A 1 225 ? 68.015 -22.143 -3.120 1.00 28.75 225 ASN A CA 1
ATOM 1757 C C . ASN A 1 225 ? 67.308 -21.195 -2.122 1.00 28.75 225 ASN A C 1
ATOM 1759 O O . ASN A 1 225 ? 66.094 -21.017 -2.179 1.00 28.75 225 ASN A O 1
ATOM 1763 N N . VAL A 1 226 ? 68.079 -20.550 -1.239 1.00 33.75 226 VAL A N 1
ATOM 1764 C CA . VAL A 1 226 ? 67.597 -19.555 -0.266 1.00 33.75 226 VAL A CA 1
ATOM 1765 C C . VAL A 1 226 ? 68.063 -18.157 -0.665 1.00 33.75 226 VAL A C 1
ATOM 1767 O O . VAL A 1 226 ? 69.261 -17.893 -0.701 1.00 33.75 226 VAL A O 1
ATOM 1770 N N . GLU A 1 227 ? 67.122 -17.231 -0.832 1.00 36.06 227 GLU A N 1
ATOM 1771 C CA . GLU A 1 227 ? 67.377 -15.797 -0.665 1.00 36.06 227 GLU A CA 1
ATOM 1772 C C . GLU A 1 227 ? 66.276 -15.185 0.220 1.00 36.06 227 GLU A C 1
ATOM 1774 O O . GLU A 1 227 ? 65.225 -15.795 0.429 1.00 36.06 227 GLU A O 1
ATOM 1779 N N . LYS A 1 228 ? 66.573 -14.068 0.891 1.00 32.94 228 LYS A N 1
ATOM 1780 C CA . LYS A 1 228 ? 66.043 -13.790 2.236 1.00 32.94 228 LYS A CA 1
ATOM 1781 C C . LYS A 1 228 ? 65.548 -12.352 2.403 1.00 32.94 228 LYS A C 1
ATOM 1783 O O . LYS A 1 228 ? 66.255 -11.426 2.026 1.00 32.94 228 LYS A O 1
ATOM 1788 N N . SER A 1 229 ? 64.453 -12.215 3.167 1.00 32.12 229 SER A N 1
ATOM 1789 C CA . SER A 1 229 ? 64.006 -11.025 3.930 1.00 32.12 229 SER A CA 1
ATOM 1790 C C . SER A 1 229 ? 62.764 -10.276 3.417 1.00 32.12 229 SER A C 1
ATOM 1792 O O . SER A 1 229 ? 62.866 -9.142 2.960 1.00 32.12 229 SER A O 1
ATOM 1794 N N . GLU A 1 230 ? 61.577 -10.835 3.675 1.00 42.88 230 GLU A N 1
ATOM 1795 C CA . GLU A 1 230 ? 60.355 -10.047 3.917 1.00 42.88 230 GLU A CA 1
ATOM 1796 C C . GLU A 1 230 ? 59.910 -10.208 5.380 1.00 42.88 230 GLU A C 1
ATOM 1798 O O . GLU A 1 230 ? 59.936 -11.326 5.893 1.00 42.88 230 GLU A O 1
ATOM 1803 N N . LYS A 1 231 ? 59.550 -9.090 6.033 1.00 41.12 231 LYS A N 1
ATOM 1804 C CA . LYS A 1 231 ? 58.850 -8.915 7.332 1.00 41.12 231 LYS A CA 1
ATOM 1805 C C . LYS A 1 231 ? 58.929 -7.426 7.715 1.00 41.12 231 LYS A C 1
ATOM 1807 O O . LYS A 1 231 ? 59.989 -6.838 7.532 1.00 41.12 231 LYS A O 1
ATOM 1812 N N . ASP A 1 232 ? 57.938 -6.736 8.279 1.00 45.47 232 ASP A N 1
ATOM 1813 C CA . ASP A 1 232 ? 56.469 -6.891 8.378 1.00 45.47 232 ASP A CA 1
ATOM 1814 C C . ASP A 1 232 ? 55.875 -5.518 7.900 1.00 45.47 232 ASP A C 1
ATOM 1816 O O . ASP A 1 232 ? 56.642 -4.665 7.459 1.00 45.47 232 ASP A O 1
ATOM 1820 N N . GLU A 1 233 ? 54.589 -5.141 7.900 1.00 48.53 233 GLU A N 1
ATOM 1821 C CA . GLU A 1 233 ? 53.341 -5.596 8.537 1.00 48.53 233 GLU A CA 1
ATOM 1822 C C . GLU A 1 233 ? 52.132 -4.985 7.764 1.00 48.53 233 GLU A C 1
ATOM 1824 O O . GLU A 1 233 ? 52.322 -3.998 7.055 1.00 48.53 233 GLU A O 1
ATOM 1829 N N . LYS A 1 234 ? 50.889 -5.449 8.024 1.00 44.91 234 LYS A N 1
ATOM 1830 C CA . LYS A 1 234 ? 49.588 -4.802 7.675 1.00 44.91 234 LYS A CA 1
ATOM 1831 C C . LYS A 1 234 ? 49.220 -4.696 6.169 1.00 44.91 234 LYS A C 1
ATOM 1833 O O . LYS A 1 234 ? 50.064 -4.471 5.320 1.00 44.91 234 LYS A O 1
ATOM 1838 N N . ILE A 1 235 ? 47.950 -4.803 5.748 1.00 45.75 235 ILE A N 1
ATOM 1839 C CA . ILE A 1 235 ? 46.658 -4.973 6.455 1.00 45.75 235 ILE A CA 1
ATOM 1840 C C . ILE A 1 235 ? 45.892 -6.146 5.814 1.00 45.75 235 ILE A C 1
ATOM 1842 O O . ILE A 1 235 ? 45.868 -6.264 4.592 1.00 45.75 235 ILE A O 1
ATOM 1846 N N . LEU A 1 236 ? 45.184 -6.953 6.612 1.00 56.31 236 LEU A N 1
ATOM 1847 C CA . LEU A 1 236 ? 44.168 -7.891 6.113 1.00 56.31 236 LEU A CA 1
ATOM 1848 C C . LEU A 1 236 ? 42.909 -7.136 5.641 1.00 56.31 236 LEU A C 1
ATOM 1850 O O . LEU A 1 236 ? 41.938 -6.980 6.380 1.00 56.31 236 LEU A O 1
ATOM 1854 N N . SER A 1 237 ? 42.917 -6.664 4.394 1.00 54.28 237 SER A N 1
ATOM 1855 C CA . SER A 1 237 ? 41.681 -6.405 3.654 1.00 54.28 237 SER A CA 1
ATOM 1856 C C . SER A 1 237 ? 41.178 -7.731 3.083 1.00 54.28 237 SER A C 1
ATOM 1858 O O . SER A 1 237 ? 41.671 -8.196 2.061 1.00 54.28 237 SER A O 1
ATOM 1860 N N . GLU A 1 238 ? 40.193 -8.343 3.741 1.00 72.31 238 GLU A N 1
ATOM 1861 C CA . GLU A 1 238 ? 39.651 -9.677 3.407 1.00 72.31 238 GLU A CA 1
ATOM 1862 C C . GLU A 1 238 ? 38.927 -9.748 2.039 1.00 72.31 238 GLU A C 1
ATOM 1864 O O . GLU A 1 238 ? 38.474 -10.806 1.610 1.00 72.31 238 GLU A O 1
ATOM 1869 N N . TYR A 1 239 ? 38.847 -8.625 1.320 1.00 72.19 239 TYR A N 1
ATOM 1870 C CA . TYR A 1 239 ? 38.313 -8.528 -0.035 1.00 72.19 239 TYR A CA 1
ATOM 1871 C C . TYR A 1 239 ? 39.377 -7.965 -0.986 1.00 72.19 239 TYR A C 1
ATOM 1873 O O . TYR A 1 239 ? 40.010 -6.963 -0.642 1.00 72.19 239 TYR A O 1
ATOM 1881 N N . PRO A 1 240 ? 39.551 -8.548 -2.189 1.00 80.69 240 PRO A N 1
ATOM 1882 C CA . PRO A 1 240 ? 40.533 -8.078 -3.159 1.00 80.69 240 PRO A CA 1
ATOM 1883 C C . PRO A 1 240 ? 40.224 -6.660 -3.656 1.00 80.69 240 PRO A C 1
ATOM 1885 O O . PRO A 1 240 ? 39.072 -6.264 -3.853 1.00 80.69 240 PRO A O 1
ATOM 1888 N N . THR A 1 241 ? 41.285 -5.903 -3.910 1.00 83.69 241 THR A N 1
ATOM 1889 C CA . THR A 1 241 ? 41.256 -4.539 -4.444 1.00 83.69 241 THR A CA 1
ATOM 1890 C C . THR A 1 241 ? 40.660 -4.527 -5.852 1.00 83.69 241 THR A C 1
ATOM 1892 O O . THR A 1 241 ? 40.850 -5.466 -6.624 1.00 83.69 241 THR A O 1
ATOM 1895 N N . TYR A 1 242 ? 40.027 -3.424 -6.272 1.00 79.00 242 TYR A N 1
ATOM 1896 C CA . TYR A 1 242 ? 39.487 -3.290 -7.637 1.00 79.00 242 TYR A CA 1
ATOM 1897 C C . TYR A 1 242 ? 40.510 -3.639 -8.735 1.00 79.00 242 TYR A C 1
ATOM 1899 O O . TYR A 1 242 ? 40.171 -4.327 -9.696 1.00 79.00 242 TYR A O 1
ATOM 1907 N N . LYS A 1 243 ? 41.780 -3.246 -8.572 1.00 83.69 243 LYS A N 1
ATOM 1908 C CA . LYS A 1 243 ? 42.877 -3.610 -9.487 1.00 83.69 243 LYS A CA 1
ATOM 1909 C C . LYS A 1 243 ? 43.068 -5.131 -9.601 1.00 83.69 243 LYS A C 1
ATOM 1911 O O . LYS A 1 243 ? 43.262 -5.638 -10.701 1.00 83.69 243 LYS A O 1
ATOM 1916 N N . GLU A 1 244 ? 42.981 -5.843 -8.484 1.00 84.38 244 GLU A N 1
ATOM 1917 C CA . GLU A 1 244 ? 43.194 -7.290 -8.390 1.00 84.38 244 GLU A CA 1
ATOM 1918 C C . GLU A 1 244 ? 42.004 -8.052 -8.982 1.00 84.38 244 GLU A C 1
ATOM 1920 O O . GLU A 1 244 ? 42.216 -8.969 -9.770 1.00 84.38 244 GLU A O 1
ATOM 1925 N N . ILE A 1 245 ? 40.768 -7.598 -8.721 1.00 84.69 245 ILE A N 1
ATOM 1926 C CA . ILE A 1 245 ? 39.543 -8.096 -9.380 1.00 84.69 245 ILE A CA 1
ATOM 1927 C C . ILE A 1 245 ? 39.578 -7.809 -10.893 1.00 84.69 245 ILE A C 1
ATOM 1929 O O . ILE A 1 245 ? 39.134 -8.625 -11.696 1.00 84.69 245 ILE A O 1
ATOM 1933 N N . THR A 1 246 ? 40.130 -6.661 -11.305 1.00 83.44 246 THR A N 1
ATOM 1934 C CA . THR A 1 246 ? 40.266 -6.294 -12.727 1.00 83.44 246 THR A CA 1
ATOM 1935 C C . THR A 1 246 ? 41.216 -7.232 -13.471 1.00 83.44 246 THR A C 1
ATOM 1937 O O . THR A 1 246 ? 40.993 -7.527 -14.643 1.00 83.44 246 THR A O 1
ATOM 1940 N N . GLN A 1 247 ? 42.254 -7.723 -12.789 1.00 83.81 247 GLN A N 1
ATOM 1941 C CA . GLN A 1 247 ? 43.194 -8.712 -13.321 1.00 83.81 247 GLN A CA 1
ATOM 1942 C C . GLN A 1 247 ? 42.659 -10.150 -13.211 1.00 83.81 247 GLN A C 1
ATOM 1944 O O . GLN A 1 247 ? 42.867 -10.942 -14.125 1.00 83.81 247 GLN A O 1
ATOM 1949 N N . ASN A 1 248 ? 41.956 -10.477 -12.122 1.00 85.44 248 ASN A N 1
ATOM 1950 C CA . ASN A 1 248 ? 41.514 -11.825 -11.767 1.00 85.44 248 ASN A CA 1
ATOM 1951 C C . ASN A 1 248 ? 40.027 -11.809 -11.376 1.00 85.44 248 ASN A C 1
ATOM 1953 O O . ASN A 1 248 ? 39.671 -11.680 -10.204 1.00 85.44 248 ASN A O 1
ATOM 1957 N N . PHE A 1 249 ? 39.143 -11.933 -12.366 1.00 83.88 249 PHE A N 1
ATOM 1958 C CA . PHE A 1 249 ? 37.694 -11.908 -12.160 1.00 83.88 249 PHE A CA 1
ATOM 1959 C C . PHE A 1 249 ? 37.091 -13.329 -12.129 1.00 83.88 249 PHE A C 1
ATOM 1961 O O . PHE A 1 249 ? 37.309 -14.102 -13.062 1.00 83.88 249 PHE A O 1
ATOM 1968 N N . PRO A 1 250 ? 36.272 -13.686 -11.119 1.00 80.25 250 PRO A N 1
ATOM 1969 C CA . PRO A 1 250 ? 35.545 -14.962 -11.091 1.00 80.25 250 PRO A CA 1
ATOM 1970 C C . PRO A 1 250 ? 34.261 -14.938 -11.945 1.00 80.25 250 PRO A C 1
ATOM 1972 O O . PRO A 1 250 ? 33.600 -15.958 -12.126 1.00 80.25 250 PRO A O 1
ATOM 1975 N N . THR A 1 251 ? 33.865 -13.766 -12.445 1.00 83.50 251 THR A N 1
ATOM 1976 C CA . THR A 1 251 ? 32.612 -13.528 -13.167 1.00 83.50 251 THR A CA 1
ATOM 1977 C C . THR A 1 251 ? 32.754 -13.745 -14.672 1.00 83.50 251 THR A C 1
ATOM 1979 O O . THR A 1 251 ? 33.643 -13.200 -15.328 1.00 83.50 251 THR A O 1
ATOM 1982 N N . PHE A 1 252 ? 31.823 -14.504 -15.258 1.00 78.88 252 PHE A N 1
ATOM 1983 C CA . PHE A 1 252 ? 31.756 -14.683 -16.709 1.00 78.88 252 PHE A CA 1
ATOM 1984 C C . PHE A 1 252 ? 31.601 -13.323 -17.409 1.00 78.88 252 PHE A C 1
ATOM 1986 O O . PHE A 1 252 ? 30.712 -12.553 -17.055 1.00 78.88 252 PHE A O 1
ATOM 1993 N N . ARG A 1 253 ? 32.442 -13.052 -18.419 1.00 84.25 253 ARG A N 1
ATOM 1994 C CA . ARG A 1 253 ? 32.559 -11.756 -19.126 1.00 84.25 253 ARG A CA 1
ATOM 1995 C C . ARG A 1 253 ? 33.142 -10.597 -18.295 1.00 84.25 253 ARG A C 1
ATOM 1997 O O . ARG A 1 253 ? 32.712 -9.456 -18.443 1.00 84.25 253 ARG A O 1
ATOM 2004 N N . GLY A 1 254 ? 34.169 -10.855 -17.489 1.00 86.81 254 GLY A N 1
ATOM 2005 C CA . GLY A 1 254 ? 34.999 -9.793 -16.909 1.00 86.81 254 GLY A CA 1
ATOM 2006 C C . GLY A 1 254 ? 34.544 -9.307 -15.527 1.00 86.81 254 GLY A C 1
ATOM 2007 O O . GLY A 1 254 ? 33.556 -9.814 -14.991 1.00 86.81 254 GLY A O 1
ATOM 2008 N N . PRO A 1 255 ? 35.236 -8.308 -14.947 1.00 82.62 255 PRO A N 1
ATOM 2009 C CA . PRO A 1 255 ? 35.093 -7.878 -13.546 1.00 82.62 255 PRO A CA 1
ATOM 2010 C C . PRO A 1 255 ? 33.679 -7.476 -13.109 1.00 82.62 255 PRO A C 1
ATOM 2012 O O . PRO A 1 255 ? 33.307 -7.692 -11.960 1.00 82.62 255 PRO A O 1
ATOM 2015 N N . GLY A 1 256 ? 32.880 -6.908 -14.019 1.00 80.44 256 GLY A N 1
ATOM 2016 C CA . GLY A 1 256 ? 31.470 -6.568 -13.784 1.00 80.44 256 GLY A CA 1
ATOM 2017 C C . GLY A 1 256 ? 30.465 -7.502 -14.471 1.00 80.44 256 GLY A C 1
ATOM 2018 O O . GLY A 1 256 ? 29.276 -7.199 -14.481 1.00 80.44 256 GLY A O 1
ATOM 2019 N N . GLY A 1 257 ? 30.922 -8.582 -15.117 1.00 82.94 257 GLY A N 1
ATOM 2020 C CA . GLY A 1 257 ? 30.102 -9.432 -15.996 1.00 82.94 257 GLY A CA 1
ATOM 2021 C C . GLY A 1 257 ? 29.593 -8.737 -17.272 1.00 82.94 257 GLY A C 1
ATOM 2022 O O . GLY A 1 257 ? 28.701 -9.241 -17.954 1.00 82.94 257 GLY A O 1
ATOM 2023 N N . ASN A 1 258 ? 30.143 -7.563 -17.587 1.00 83.06 258 ASN A N 1
ATOM 2024 C CA . ASN A 1 258 ? 29.674 -6.626 -18.610 1.00 83.06 258 ASN A CA 1
ATOM 2025 C C . ASN A 1 258 ? 30.286 -6.852 -20.008 1.00 83.06 258 ASN A C 1
ATOM 2027 O O . ASN A 1 258 ? 29.771 -6.323 -20.989 1.00 83.06 258 ASN A O 1
ATOM 2031 N N . GLY A 1 259 ? 31.353 -7.647 -20.123 1.00 81.88 259 GLY A N 1
ATOM 2032 C CA . GLY A 1 259 ? 32.060 -7.912 -21.381 1.00 81.88 259 GLY A CA 1
ATOM 2033 C C . GLY A 1 259 ? 33.056 -6.832 -21.805 1.00 81.88 259 GLY A C 1
ATOM 2034 O O . GLY A 1 259 ? 33.529 -6.875 -22.939 1.00 81.88 259 GLY A O 1
ATOM 2035 N N . ILE A 1 260 ? 33.387 -5.880 -20.927 1.00 81.69 260 ILE A N 1
ATOM 2036 C CA . ILE A 1 260 ? 34.340 -4.806 -21.230 1.00 81.69 260 ILE A CA 1
ATOM 2037 C C . ILE A 1 260 ? 35.776 -5.307 -21.022 1.00 81.69 260 ILE A C 1
ATOM 2039 O O . ILE A 1 260 ? 36.127 -5.816 -19.958 1.00 81.69 260 ILE A O 1
ATOM 2043 N N . ALA A 1 261 ? 36.620 -5.144 -22.045 1.00 79.06 261 ALA A N 1
ATOM 2044 C CA . ALA A 1 261 ? 38.043 -5.461 -21.987 1.00 79.06 261 ALA A CA 1
ATOM 2045 C C . ALA A 1 261 ? 38.865 -4.189 -21.726 1.00 79.06 261 ALA A C 1
ATOM 2047 O O . ALA A 1 261 ? 38.928 -3.297 -22.567 1.00 79.06 261 ALA A O 1
ATOM 2048 N N . TYR A 1 262 ? 39.541 -4.127 -20.577 1.00 76.81 262 TYR A N 1
ATOM 2049 C CA . TYR A 1 262 ? 40.347 -2.968 -20.159 1.00 76.81 262 TYR A CA 1
ATOM 2050 C C . TYR A 1 262 ? 41.741 -2.901 -20.819 1.00 76.81 262 TYR A C 1
ATOM 2052 O O . TYR A 1 262 ? 42.491 -1.944 -20.616 1.00 76.81 262 TYR A O 1
ATOM 2060 N N . HIS A 1 263 ? 42.111 -3.910 -21.616 1.00 79.44 263 HIS A N 1
ATOM 2061 C CA . HIS A 1 263 ? 43.392 -3.958 -22.320 1.00 79.44 263 HIS A CA 1
ATOM 2062 C C . HIS A 1 263 ? 43.399 -3.028 -23.540 1.00 79.44 263 HIS A C 1
ATOM 2064 O O . HIS A 1 263 ? 42.479 -3.023 -24.354 1.00 79.44 263 HIS A O 1
ATOM 2070 N N . LYS A 1 264 ? 44.482 -2.263 -23.693 1.00 81.81 264 LYS A N 1
ATOM 2071 C CA . LYS A 1 264 ? 44.718 -1.394 -24.855 1.00 81.81 264 LYS A CA 1
ATOM 2072 C C . LYS A 1 264 ? 45.445 -2.172 -25.961 1.00 81.81 264 LYS A C 1
ATOM 2074 O O . LYS A 1 264 ? 46.037 -3.214 -25.699 1.00 81.81 264 LYS A O 1
ATOM 2079 N N . ASN A 1 265 ? 45.420 -1.647 -27.187 1.00 83.81 265 ASN A N 1
ATOM 2080 C CA . ASN A 1 265 ? 46.087 -2.212 -28.374 1.00 83.81 265 ASN A CA 1
ATOM 2081 C C . ASN A 1 265 ? 45.558 -3.589 -28.847 1.00 83.81 265 ASN A C 1
ATOM 2083 O O . ASN A 1 265 ? 46.283 -4.344 -29.493 1.00 83.81 265 ASN A O 1
ATOM 2087 N N . ILE A 1 266 ? 44.289 -3.911 -28.570 1.00 82.56 266 ILE A N 1
ATOM 2088 C CA . ILE A 1 266 ? 43.618 -5.111 -29.103 1.00 82.56 266 ILE A CA 1
ATOM 2089 C C . ILE A 1 266 ? 43.435 -4.968 -30.634 1.00 82.56 266 ILE A C 1
ATOM 2091 O O . ILE A 1 266 ? 42.969 -3.918 -31.086 1.00 82.56 266 ILE A O 1
ATOM 2095 N N . PRO A 1 267 ? 43.756 -5.989 -31.456 1.00 85.69 267 PRO A N 1
ATOM 2096 C CA . PRO A 1 267 ? 43.576 -5.921 -32.905 1.00 85.69 267 PRO A CA 1
ATOM 2097 C C . PRO A 1 267 ? 42.093 -5.904 -33.315 1.00 85.69 267 PRO A C 1
ATOM 2099 O O . PRO A 1 267 ? 41.361 -6.868 -33.113 1.00 85.69 267 PRO A O 1
ATOM 2102 N N . THR A 1 268 ? 41.666 -4.833 -33.984 1.00 86.56 268 THR A N 1
ATOM 2103 C CA . THR A 1 268 ? 40.274 -4.607 -34.428 1.00 86.56 268 THR A CA 1
ATOM 2104 C C . THR A 1 268 ? 39.915 -5.238 -35.781 1.00 86.56 268 THR A C 1
ATOM 2106 O O . THR A 1 268 ? 38.813 -5.037 -36.283 1.00 86.56 268 THR A O 1
ATOM 2109 N N . SER A 1 269 ? 40.826 -6.000 -36.397 1.00 88.56 269 SER A N 1
ATOM 2110 C CA . SER A 1 269 ? 40.549 -6.771 -37.618 1.00 88.56 269 SER A CA 1
ATOM 2111 C C . SER A 1 269 ? 41.109 -8.183 -37.502 1.00 88.56 269 SER A C 1
ATOM 2113 O O . SER A 1 269 ? 42.256 -8.358 -37.090 1.00 88.56 269 SER A O 1
ATOM 2115 N N . TRP A 1 270 ? 40.326 -9.176 -37.909 1.00 88.69 270 TRP A N 1
ATOM 2116 C CA . TRP A 1 270 ? 40.685 -10.594 -37.912 1.00 88.69 270 TRP A CA 1
ATOM 2117 C C . TRP A 1 270 ? 40.109 -11.282 -39.155 1.00 88.69 270 TRP A C 1
ATOM 2119 O O . TRP A 1 270 ? 39.186 -10.764 -39.781 1.00 88.69 270 TRP A O 1
ATOM 2129 N N . ASP A 1 271 ? 40.648 -12.445 -39.522 1.00 86.81 271 ASP A N 1
ATOM 2130 C CA . ASP A 1 271 ? 40.132 -13.256 -40.633 1.00 86.81 271 ASP A CA 1
ATOM 2131 C C . ASP A 1 271 ? 40.240 -14.757 -40.317 1.00 86.81 271 ASP A C 1
ATOM 2133 O O . ASP A 1 271 ? 41.333 -15.306 -40.181 1.00 86.81 271 ASP A O 1
ATOM 2137 N N . GLY A 1 272 ? 39.089 -15.435 -40.248 1.00 84.75 272 GLY A N 1
ATOM 2138 C CA . GLY A 1 272 ? 38.981 -16.870 -39.961 1.00 84.75 272 GLY A CA 1
ATOM 2139 C C . GLY A 1 272 ? 39.474 -17.809 -41.070 1.00 84.75 272 GLY A C 1
ATOM 2140 O O . GLY A 1 272 ? 39.610 -19.015 -40.811 1.00 84.75 272 GLY A O 1
ATOM 2141 N N . LYS A 1 273 ? 39.737 -17.284 -42.278 1.00 85.56 273 LYS A N 1
ATOM 2142 C CA . LYS A 1 273 ? 40.283 -18.025 -43.425 1.00 85.56 273 LYS A CA 1
ATOM 2143 C C . LYS A 1 273 ? 41.810 -17.938 -43.504 1.00 85.56 273 LYS A C 1
ATOM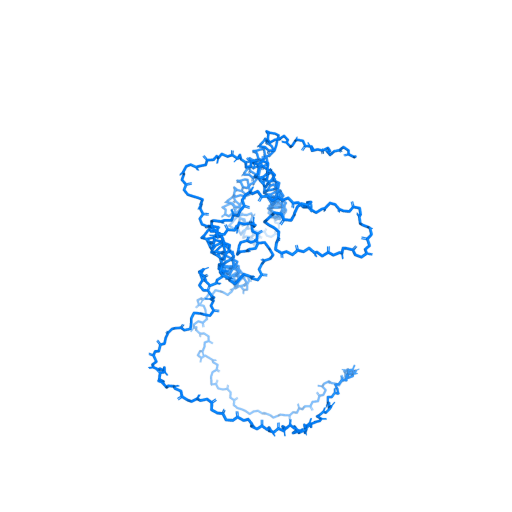 2145 O O . LYS A 1 273 ? 42.434 -18.982 -43.660 1.00 85.56 273 LYS A O 1
ATOM 2150 N N . SER A 1 274 ? 42.409 -16.749 -43.377 1.00 86.06 274 SER A N 1
ATOM 2151 C CA . SER A 1 274 ? 43.879 -16.596 -43.331 1.00 86.06 274 SER A CA 1
ATOM 2152 C C . SER A 1 274 ? 44.498 -16.794 -41.943 1.00 86.06 274 SER A C 1
ATOM 2154 O O . SER A 1 274 ? 45.708 -16.970 -41.844 1.00 86.06 274 SER A O 1
ATOM 2156 N N . GLY A 1 275 ? 43.702 -16.758 -40.869 1.00 86.75 275 GLY A N 1
ATOM 2157 C CA . GLY A 1 275 ? 44.196 -16.819 -39.489 1.00 86.75 275 GLY A CA 1
ATOM 2158 C C . GLY A 1 275 ? 44.697 -15.478 -38.939 1.00 86.75 275 GLY A C 1
ATOM 2159 O O . GLY A 1 275 ? 45.229 -15.437 -37.830 1.00 86.75 275 GLY A O 1
ATOM 2160 N N . LYS A 1 276 ? 44.532 -14.368 -39.677 1.00 90.38 276 LYS A N 1
ATOM 2161 C CA . LYS A 1 276 ? 44.982 -13.037 -39.241 1.00 90.38 276 LYS A CA 1
ATOM 2162 C C . LYS A 1 276 ? 44.403 -12.696 -37.863 1.00 90.38 276 LYS A C 1
ATOM 2164 O O . LYS A 1 276 ? 43.185 -12.634 -37.709 1.00 90.38 276 LYS A O 1
ATOM 2169 N N . ASN A 1 277 ? 45.289 -12.407 -36.906 1.00 90.00 277 ASN A N 1
ATOM 2170 C CA . ASN A 1 277 ? 44.972 -12.047 -35.518 1.00 90.00 277 ASN A CA 1
ATOM 2171 C C . ASN A 1 277 ? 44.148 -13.104 -34.748 1.00 90.00 277 ASN A C 1
ATOM 2173 O O . ASN A 1 277 ? 43.400 -12.764 -33.835 1.00 90.00 277 ASN A O 1
ATOM 2177 N N . ILE A 1 278 ? 44.311 -14.387 -35.091 1.00 88.44 278 ILE A N 1
ATOM 2178 C CA . ILE A 1 278 ? 43.722 -15.528 -34.378 1.00 88.44 278 ILE A CA 1
ATOM 2179 C C . ILE A 1 278 ? 44.858 -16.351 -33.758 1.00 88.44 278 ILE A C 1
ATOM 2181 O O . ILE A 1 278 ? 45.693 -16.892 -34.476 1.00 88.44 278 ILE A O 1
ATOM 2185 N N . LEU A 1 279 ? 44.891 -16.443 -32.424 1.00 89.19 279 LE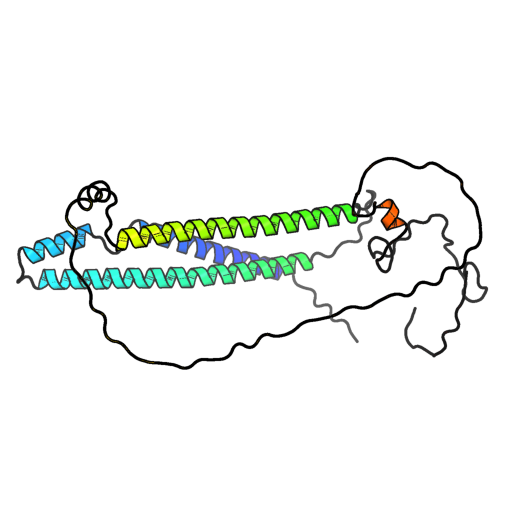U A N 1
ATOM 2186 C CA . LEU A 1 279 ? 45.968 -17.122 -31.687 1.00 89.19 279 LEU A CA 1
ATOM 2187 C C . LEU A 1 279 ? 45.869 -18.657 -31.745 1.00 89.19 279 LEU A C 1
ATOM 2189 O O . LEU A 1 279 ? 46.885 -19.345 -31.739 1.00 89.19 279 LEU A O 1
ATOM 2193 N N . TRP A 1 280 ? 44.651 -19.198 -31.784 1.00 87.06 280 TRP A N 1
ATOM 2194 C CA . TRP A 1 280 ? 44.380 -20.635 -31.807 1.00 87.06 280 TRP A CA 1
ATOM 2195 C C . TRP A 1 280 ? 43.048 -20.927 -32.506 1.00 87.06 280 TRP A C 1
ATOM 2197 O O . TRP A 1 280 ? 42.183 -20.060 -32.622 1.00 87.06 280 TRP A O 1
ATOM 2207 N N . LYS A 1 281 ? 42.877 -22.166 -32.976 1.00 84.38 281 LYS A N 1
ATOM 2208 C CA . LYS A 1 281 ? 41.654 -22.644 -33.633 1.00 84.38 281 LYS A CA 1
ATOM 2209 C C . LYS A 1 281 ? 41.407 -24.093 -33.229 1.00 84.38 281 LYS A C 1
ATOM 2211 O O . LYS A 1 281 ? 42.286 -24.929 -33.403 1.00 84.38 281 LYS A O 1
ATOM 2216 N N . LEU A 1 282 ? 40.220 -24.377 -32.698 1.00 86.75 282 LEU A N 1
ATOM 2217 C CA . LEU A 1 282 ? 39.814 -25.719 -32.278 1.00 86.75 282 LEU A CA 1
ATOM 2218 C C . LEU A 1 282 ? 38.848 -26.325 -33.305 1.00 86.75 282 LEU A C 1
ATOM 2220 O O . LEU A 1 282 ? 37.971 -25.635 -33.827 1.00 86.75 282 LEU A O 1
ATOM 2224 N N . THR A 1 283 ? 38.991 -27.617 -33.590 1.00 84.62 283 THR A N 1
ATOM 2225 C CA . THR A 1 283 ? 38.018 -28.381 -34.380 1.00 84.62 283 THR A CA 1
ATOM 2226 C C . THR A 1 283 ? 36.813 -28.734 -33.514 1.00 84.62 283 THR A C 1
ATOM 2228 O O . THR A 1 283 ? 36.952 -29.474 -32.541 1.00 84.62 283 THR A O 1
ATOM 2231 N N . VAL A 1 284 ? 35.626 -28.239 -33.870 1.00 81.38 284 VAL A N 1
ATOM 2232 C CA . VAL A 1 284 ? 34.375 -28.642 -33.209 1.00 81.38 284 VAL A CA 1
ATOM 2233 C C . VAL A 1 284 ? 34.027 -30.070 -33.666 1.00 81.38 284 VAL A C 1
ATOM 2235 O O . VAL A 1 284 ? 33.902 -30.283 -34.872 1.00 81.38 284 VAL A O 1
ATOM 2238 N N . PRO A 1 285 ? 33.890 -31.058 -32.759 1.00 82.50 285 PRO A N 1
ATOM 2239 C CA . PRO A 1 285 ? 33.788 -32.474 -33.137 1.00 82.50 285 PRO A CA 1
ATOM 2240 C C . PRO A 1 285 ? 32.406 -32.892 -33.663 1.00 82.50 285 PRO A C 1
ATOM 2242 O O . PRO A 1 285 ? 32.260 -33.993 -34.185 1.00 82.50 285 PRO A O 1
ATOM 2245 N N . LEU A 1 286 ? 31.388 -32.040 -33.513 1.00 80.38 286 LEU A N 1
ATOM 2246 C CA . LEU A 1 286 ? 30.004 -32.300 -33.908 1.00 80.38 286 LEU A CA 1
ATOM 2247 C C . LEU A 1 286 ? 29.423 -31.077 -34.639 1.00 80.38 286 LEU A C 1
ATOM 2249 O O . LEU A 1 286 ? 29.700 -29.947 -34.230 1.00 80.38 286 LEU A O 1
ATOM 2253 N N . PRO A 1 287 ? 28.592 -31.262 -35.683 1.00 76.62 2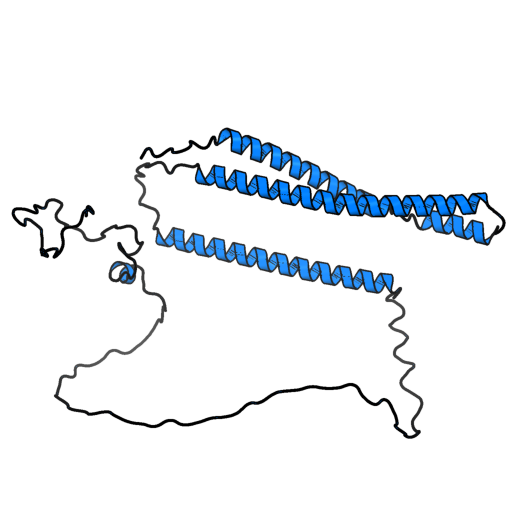87 PRO A N 1
ATOM 2254 C CA . PRO A 1 287 ? 27.877 -30.158 -36.313 1.00 76.62 287 PRO A CA 1
ATOM 2255 C C . PRO A 1 287 ? 26.812 -29.599 -35.357 1.00 76.62 287 PRO A C 1
ATOM 2257 O O . PRO A 1 287 ? 25.915 -30.320 -34.921 1.00 76.62 287 PRO A O 1
ATOM 2260 N N . GLY A 1 288 ? 26.904 -28.307 -35.038 1.00 73.81 288 GLY A N 1
ATOM 2261 C CA . GLY A 1 288 ? 25.943 -27.592 -34.195 1.00 73.81 288 GLY A CA 1
ATOM 2262 C C . GLY A 1 288 ? 25.160 -26.540 -34.981 1.00 73.81 288 GLY A C 1
ATOM 2263 O O . GLY A 1 288 ? 25.723 -25.856 -35.831 1.00 73.81 288 GLY A O 1
ATOM 2264 N N . TYR A 1 289 ? 23.873 -26.380 -34.666 1.00 70.19 289 TYR A N 1
ATOM 2265 C CA . TYR A 1 289 ? 22.990 -25.368 -35.274 1.00 70.19 289 TYR A CA 1
ATOM 2266 C C . TYR A 1 289 ? 23.018 -24.002 -34.560 1.00 70.19 289 TYR A C 1
ATOM 2268 O O . TYR A 1 289 ? 22.290 -23.088 -34.944 1.00 70.19 289 TYR A O 1
ATOM 2276 N N . ASN A 1 290 ? 23.839 -23.857 -33.518 1.00 59.25 290 ASN A N 1
ATOM 2277 C CA . ASN A 1 290 ? 23.955 -22.629 -32.737 1.00 59.25 290 ASN A CA 1
ATOM 2278 C C . ASN A 1 290 ? 25.005 -21.702 -33.366 1.00 59.25 290 ASN A C 1
ATOM 2280 O O . ASN A 1 290 ? 26.123 -22.141 -33.640 1.00 59.25 290 ASN A O 1
ATOM 2284 N N . SER A 1 291 ? 24.674 -20.422 -33.540 1.00 41.78 291 SER A N 1
ATOM 2285 C CA . SER A 1 291 ? 25.673 -19.397 -33.866 1.00 41.78 291 SER A CA 1
ATOM 2286 C C . SER A 1 291 ? 26.639 -19.165 -32.689 1.00 41.78 291 SER A C 1
ATOM 2288 O O . SER A 1 291 ? 26.202 -19.290 -31.541 1.00 41.78 291 SER A O 1
ATOM 2290 N N . PRO A 1 292 ? 27.908 -18.797 -32.958 1.00 51.06 292 PRO A N 1
ATOM 2291 C CA . PRO A 1 292 ? 28.819 -18.218 -31.965 1.00 51.06 292 PRO A CA 1
ATOM 2292 C C . PRO A 1 292 ? 28.312 -16.888 -31.380 1.00 51.06 292 PRO A C 1
ATOM 2294 O O . PRO A 1 292 ? 27.630 -16.145 -32.125 1.00 51.06 292 PRO A O 1
#

Foldseek 3Di:
DDDPPPQDPLVVLVVQLVVLVVVLVVLVVVLVVLVVCCVPPVLPPVVVLVVLVVVCVVPVPDPPSVVVNVVSVVRSVVSVVVSVVSNVVSVVSSVVSVVSNVVSVVVSVVSPDDDPDDDPDDDDDPVVVVVVVVVVVVVVVVVVVVVVVVVVVVVVVVVVVVVCVVVVDDPVPVVPPPPPPDDDDDDDDDDDDDDDDDDDDDDDDDDDDDDDDDDDDDDDDDDDDDDDDDDDDDDPPVDDDPVVCQVPPPACLGSVVPVDDPDPPQDPDADPVVGRSPPDDDDDPDDDPDDD

Sequence (292 aa):
MENNKRKINIQVWKKIALVAGSFSLIICLLIIANYIQLKRTDPVNIKTINLLVEKLSQNPEDNELREDIRALDLLARKAYFTSQWQIRTGGYMVLIGLAIVIIAFQIISSAKGIKPEISPDPEEDFLTTQLLTRKWVSVGGILIVITAIIFAFLTHNELGNTFAQAAGIQKDSLNNAVEEIVETENNEIIPEEEIESSIIDTVVLSEESTLAIEESIPESSDSANVEKSEKDEKILSEYPTYKEITQNFPTFRGPGGNGIAYHKNIPTSWDGKSGKNILWKLTVPLPGYNSP

pLDDT: mean 71.32, std 23.46, range [25.16, 97.25]

Radius of gyration: 39.69 Å; chains: 1; bounding box: 108×57×106 Å

Secondary structure (DSSP, 8-state):
---------HHHHHHHHHHHHHHHHHHHHHHHHHHHHHTTS-SS-HHHHHHHHHHHHH-TT-HHHHHHHHHHHHHHHHHHHHHHHHHHHHHHHHHHHHHHHHHHHHHHHHT-PPP----SSPPP-HHHHHHHHHHHHHHHHHHHHHHHHHHHHHHHHHHHHHHHHHTT--TTSTTSSSSSSS-------------------------------------------------------SS--HHHHHHS--STTSTTSS-----SS--S---TTT-TT----PPPSS------